Protein AF-A0A816EAV2-F1 (afdb_monomer)

Radius of gyration: 20.43 Å; Cα contacts (8 Å, |Δi|>4): 606; chains: 1; bounding box: 51×40×56 Å

Sequence (251 aa):
MSKFAPLVFSSTSVSTTRKFHSIDLKIETDENIELGKNYFLILNQLLPDVSRKSVSMTFRFQNFESFHARAGSFANLFQGITSTTKRLTIELHPVKAKTITFDQNAFDNLHVNELSMYADSLSSPFESIFNNTNITHLNIEGAIVAHEPSLLKDFTGHIQSLKITRMIDSVNSEEFPPFPVQSYTIEAHKMRTLDTLSFANYTQLTGLNIIQPDVSITPKILDGLERVSNLKSISFDAERIADGALKHVKH

pLDDT: mean 84.92, std 13.18, range [33.94, 98.56]

Organism: Adineta ricciae (NCBI:txid249248)

InterPro domains:
  IPR032675 Leucine-rich repeat domain superfamily [G3DSA:3.80.10.10] (19-251)

Solvent-accessible surface area (backbone atoms only — not comparable to full-atom values): 13252 Å² total; per-residue (Å²): 129,79,80,54,76,56,62,79,85,88,69,100,69,83,61,93,76,59,81,66,57,61,47,79,46,79,48,74,41,83,47,67,46,49,40,43,44,62,35,49,49,53,56,38,72,59,49,70,64,75,81,48,77,50,40,38,39,37,40,38,42,32,45,24,51,30,40,34,34,32,52,24,24,47,35,45,60,66,56,77,53,71,39,86,28,35,36,40,36,40,38,54,44,61,72,55,102,52,62,40,40,45,33,60,24,18,33,28,66,32,73,32,46,32,40,38,38,37,30,74,47,44,74,40,33,50,56,38,34,47,21,49,22,39,31,48,32,37,38,41,31,54,44,52,67,41,77,53,78,87,47,58,88,76,50,62,36,44,38,48,28,40,36,43,37,32,78,40,59,56,60,30,50,90,68,60,47,87,67,89,40,68,28,32,29,44,35,38,31,50,27,60,43,70,52,41,68,35,38,67,80,34,70,36,36,25,34,43,35,42,40,64,51,74,40,69,44,42,40,66,44,51,60,22,51,73,59,28,83,48,54,76,46,78,46,69,48,73,95,32,58,39,92,68,25,70,78,74,65,80,130

Mean predicted aligned error: 7.48 Å

Foldseek 3Di:
DQPDDADDDDDPDPPLPQADQEAEDEAEDLEEHEFDLRNCLCVCSNHDDDDDQHHEYEYAYEAYQEYEQEANSQVNPCVRYPHPAYEYEYHYYYPDPHYYEYAFNSVACAEHAYYAYEDLEYPDAPQRRQANYHYAEYEYENYQHHHDPVSPVVGRGAYAEYEYAHEDQEQACVRVNQDPYQAYEYAYEQYNDQALRRCLPRQRYAYYHYHHYPAAQALRSVNSCVNRPNHNYYYDDPVRYDPCNCVPPDD

Secondary structure (DSSP, 8-state):
---SPPPPP--S---TT---SEEEEEEE-SS-EEE-TTTTTTHHHHS--S--S-EEEEEEEES-S-EEE-TTTTTTTTTT---S-EEEEEEEE-SSS--EEE-TTTTTT-EEEEEEEE-SEE-S-HHHHSTT-EEEEEEEES-EE---GGGGGG---EEEEEEEEEE-SEESTTTS---S-SEEEEEEES--EE-TTTTTT-TTEEEEEEES-SS-B-HHHHHGGGG-TT--EEEE-GGGBPTTGGGG---

Nearest PDB structures (foldseek):
  5o0o-assembly1_A  TM=4.019E-01  e=4.163E-01  Mus musculus
  5o0o-assembly1_D  TM=4.624E-01  e=2.393E+00  Mus musculus
  5o0o-assembly1_H  TM=3.864E-01  e=1.452E+00  Mus musculus

Structure (mmCIF, N/CA/C/O backbone):
data_AF-A0A816EAV2-F1
#
_entry.id   AF-A0A816EAV2-F1
#
loop_
_atom_site.group_PDB
_atom_site.id
_atom_site.type_symbol
_atom_site.label_atom_id
_atom_site.label_alt_id
_atom_site.label_comp_id
_atom_site.label_asym_id
_atom_site.label_entity_id
_atom_site.label_seq_id
_atom_site.pdbx_PDB_ins_code
_atom_site.Cartn_x
_atom_site.Cartn_y
_atom_site.Cartn_z
_atom_site.occupancy
_atom_site.B_iso_or_equiv
_atom_site.auth_seq_id
_atom_site.auth_comp_id
_atom_site.auth_asym_id
_atom_site.auth_atom_id
_atom_site.pdbx_PDB_model_num
ATOM 1 N N . MET A 1 1 ? -4.694 19.882 20.872 1.00 33.94 1 MET A N 1
ATOM 2 C CA . MET A 1 1 ? -5.895 19.231 21.443 1.00 33.94 1 MET A CA 1
ATOM 3 C C . MET A 1 1 ? -6.528 18.432 20.315 1.00 33.94 1 MET A C 1
ATOM 5 O O . MET A 1 1 ? -6.765 19.033 19.280 1.00 33.94 1 MET A O 1
ATOM 9 N N . SER A 1 2 ? -6.722 17.117 20.482 1.00 38.53 2 SER A N 1
ATOM 10 C CA . SER A 1 2 ? -7.361 16.241 19.479 1.00 38.53 2 SER A CA 1
ATOM 11 C C . SER A 1 2 ? -8.742 16.792 19.128 1.00 38.53 2 SER A C 1
ATOM 13 O O . SER A 1 2 ? -9.612 16.815 19.997 1.00 38.53 2 SER A O 1
ATOM 15 N N . LYS A 1 3 ? -8.932 17.289 17.901 1.00 51.94 3 LYS A N 1
ATOM 16 C CA . LYS A 1 3 ? -10.184 17.951 17.493 1.00 51.94 3 LYS A CA 1
ATOM 17 C C . LYS A 1 3 ? -11.323 16.990 17.161 1.00 51.94 3 LYS A C 1
ATOM 19 O O . LYS A 1 3 ? -12.478 17.396 17.214 1.00 51.94 3 LYS A O 1
ATOM 24 N N . PHE A 1 4 ? -11.027 15.722 16.890 1.00 55.62 4 PHE A N 1
ATOM 25 C CA . PHE A 1 4 ? -12.065 14.714 16.728 1.00 55.62 4 PHE A CA 1
ATOM 26 C C . PHE A 1 4 ? -12.223 13.898 18.007 1.00 55.62 4 PHE A C 1
ATOM 28 O O . PHE A 1 4 ? -11.267 13.316 18.528 1.00 55.62 4 PHE A O 1
ATOM 35 N N . ALA A 1 5 ? -13.449 13.888 18.529 1.00 57.25 5 ALA A N 1
ATOM 36 C CA . ALA A 1 5 ? -13.841 12.970 19.584 1.00 57.25 5 ALA A CA 1
ATOM 37 C C . ALA A 1 5 ? -13.852 11.530 19.031 1.00 57.25 5 ALA A C 1
ATOM 39 O O . ALA A 1 5 ? -14.109 11.341 17.838 1.00 57.25 5 ALA A O 1
ATOM 40 N N . PRO A 1 6 ? -13.589 10.509 19.867 1.00 62.78 6 PRO A N 1
ATOM 41 C CA . PRO A 1 6 ? -13.778 9.115 19.476 1.00 62.78 6 PRO A CA 1
ATOM 42 C C . PRO A 1 6 ? -15.184 8.893 18.912 1.00 62.78 6 PRO A C 1
ATOM 44 O O . PRO A 1 6 ? -16.135 9.539 19.358 1.00 62.78 6 PRO A O 1
ATOM 47 N N . LEU A 1 7 ? -15.334 7.958 17.971 1.00 63.09 7 LEU A N 1
ATOM 48 C CA . LEU A 1 7 ? -16.654 7.578 17.473 1.00 63.09 7 LEU A CA 1
ATOM 49 C C . LEU A 1 7 ? -17.523 7.091 18.647 1.00 63.09 7 LEU A C 1
ATOM 51 O O . LEU A 1 7 ? -17.175 6.128 19.331 1.00 63.09 7 LEU A O 1
ATOM 55 N N . VAL A 1 8 ? -18.654 7.762 18.886 1.00 58.00 8 VAL A N 1
ATOM 56 C CA . VAL A 1 8 ? -19.620 7.392 19.930 1.00 58.00 8 VAL A CA 1
ATOM 57 C C . VAL A 1 8 ? -20.793 6.674 19.279 1.00 58.00 8 VAL A C 1
ATOM 59 O O . VAL A 1 8 ? -21.505 7.243 18.455 1.00 58.00 8 VAL A O 1
ATOM 62 N N . PHE A 1 9 ? -21.020 5.421 19.663 1.00 57.06 9 PHE A N 1
ATOM 63 C CA . PHE A 1 9 ? -22.200 4.670 19.252 1.00 57.06 9 PHE A CA 1
ATOM 64 C C . PHE A 1 9 ? -23.285 4.814 20.319 1.00 57.06 9 PHE A C 1
ATOM 66 O O . PHE A 1 9 ? -23.100 4.393 21.459 1.00 57.06 9 PHE A O 1
ATOM 73 N N . SER A 1 10 ? -24.419 5.410 19.952 1.00 48.88 10 SER A N 1
ATOM 74 C CA . SER A 1 10 ? -25.616 5.451 20.793 1.00 48.88 10 SER A CA 1
ATOM 75 C C . SER A 1 10 ? -26.634 4.459 20.245 1.00 48.88 10 SER A C 1
ATOM 77 O O . SER A 1 10 ? -27.135 4.610 19.132 1.00 48.88 10 SER A O 1
ATOM 79 N N . SER A 1 11 ? -26.924 3.419 21.020 1.00 54.41 11 SER A N 1
ATOM 80 C CA . SER A 1 11 ? -27.972 2.451 20.718 1.00 54.41 11 SER A CA 1
ATOM 81 C C . SER A 1 11 ? -28.732 2.137 21.995 1.00 54.41 11 SER A C 1
ATOM 83 O O . SER A 1 11 ? -28.152 1.668 22.971 1.00 54.41 11 SER A O 1
ATOM 85 N N . THR A 1 12 ? -30.046 2.348 21.973 1.00 47.47 12 THR A N 1
ATOM 86 C CA . THR A 1 12 ? -30.961 2.006 23.072 1.00 47.47 12 THR A CA 1
ATOM 87 C C . THR A 1 12 ? -31.249 0.503 23.166 1.00 47.47 12 THR A C 1
ATOM 89 O O . THR A 1 12 ? -31.883 0.057 24.116 1.00 47.47 12 THR A O 1
ATOM 92 N N . SER A 1 13 ? -30.767 -0.305 22.214 1.00 49.84 13 SER A N 1
ATOM 93 C CA . SER A 1 13 ? -30.811 -1.769 22.283 1.00 49.84 13 SER A CA 1
ATOM 94 C C . SER A 1 13 ? -29.710 -2.380 21.411 1.00 49.84 13 SER A C 1
ATOM 96 O O . SER A 1 13 ? -29.869 -2.591 20.208 1.00 49.84 13 SER A O 1
ATOM 98 N N . VAL A 1 14 ? -28.544 -2.666 22.002 1.00 51.56 14 VAL A N 1
ATOM 99 C CA . VAL A 1 14 ? -27.534 -3.499 21.331 1.00 51.56 14 VAL A CA 1
ATOM 100 C C . VAL A 1 14 ? -28.051 -4.933 21.345 1.00 51.56 14 VAL A C 1
ATOM 102 O O . VAL A 1 14 ? -27.742 -5.727 22.227 1.00 51.56 14 VAL A O 1
ATOM 105 N N . SER A 1 15 ? -28.907 -5.256 20.380 1.00 50.50 15 SER A N 1
ATOM 106 C CA . SER A 1 15 ? -29.240 -6.641 20.088 1.00 50.50 15 SER A CA 1
ATOM 107 C C . SER A 1 15 ? -27.940 -7.353 19.722 1.00 50.50 15 SER A C 1
ATOM 109 O O . SER A 1 15 ? -27.338 -7.050 18.689 1.00 50.50 15 SER A O 1
ATOM 111 N N . THR A 1 16 ? -27.524 -8.317 20.542 1.00 53.78 16 THR A N 1
ATOM 112 C CA . THR A 1 16 ? -26.342 -9.188 20.373 1.00 53.78 16 THR A CA 1
ATOM 113 C C . THR A 1 16 ? -26.364 -10.026 19.084 1.00 53.78 16 THR A C 1
ATOM 115 O O . THR A 1 16 ? -25.485 -10.847 18.843 1.00 53.78 16 THR A O 1
ATOM 118 N N . THR A 1 17 ? -27.361 -9.822 18.221 1.00 55.06 17 THR A N 1
ATOM 119 C CA . THR A 1 17 ? -27.612 -10.574 16.991 1.00 55.06 17 THR A CA 1
ATOM 120 C C . THR A 1 17 ? -27.195 -9.856 15.708 1.00 55.06 17 THR A C 1
ATOM 122 O O . THR A 1 17 ? -27.295 -10.457 14.637 1.00 55.06 17 THR A O 1
ATOM 125 N N . ARG A 1 18 ? -26.739 -8.594 15.751 1.00 59.41 18 ARG A N 1
ATOM 126 C CA . ARG A 1 18 ? -26.358 -7.880 14.517 1.00 59.41 18 ARG A CA 1
ATOM 127 C C . ARG A 1 18 ? -25.030 -8.408 13.963 1.00 59.41 18 ARG A C 1
ATOM 129 O O . ARG A 1 18 ? -23.994 -8.367 14.621 1.00 59.41 18 ARG A O 1
ATOM 136 N N . LYS A 1 19 ? -25.074 -8.918 12.728 1.00 68.06 19 LYS A N 1
ATOM 137 C CA . LYS A 1 19 ? -23.934 -9.525 12.028 1.00 68.06 19 LYS A CA 1
ATOM 138 C C . LYS A 1 19 ? -23.541 -8.694 10.804 1.00 68.06 19 LYS A C 1
ATOM 140 O O . LYS A 1 19 ? -24.121 -8.866 9.738 1.00 68.06 19 LYS A O 1
ATOM 145 N N . PHE A 1 20 ? -22.551 -7.814 10.946 1.00 75.38 20 PHE A N 1
ATOM 146 C CA . PHE A 1 20 ? -21.978 -7.059 9.824 1.00 75.38 20 PHE A CA 1
ATOM 147 C C . PHE A 1 20 ? -20.817 -7.814 9.155 1.00 75.38 20 PHE A C 1
ATOM 149 O O . PHE A 1 20 ? -19.856 -8.212 9.812 1.00 75.38 20 PHE A O 1
ATOM 156 N N . HIS A 1 21 ? -20.897 -8.029 7.843 1.00 80.12 21 HIS A N 1
ATOM 157 C CA . HIS A 1 21 ? -19.789 -8.599 7.056 1.00 80.12 21 HIS A CA 1
ATOM 158 C C . HIS A 1 21 ? -18.776 -7.528 6.644 1.00 80.12 21 HIS A C 1
ATOM 160 O O . HIS A 1 21 ? -17.599 -7.824 6.432 1.00 80.12 21 HIS A O 1
ATOM 166 N N . SER A 1 22 ? -19.237 -6.283 6.570 1.00 87.31 22 SER A N 1
ATOM 167 C CA . SER A 1 22 ? -18.428 -5.117 6.273 1.00 87.31 22 SER A CA 1
ATOM 168 C C . SER A 1 22 ? -18.879 -3.913 7.095 1.00 87.31 22 SER A C 1
ATOM 170 O O . SER A 1 22 ? -20.043 -3.818 7.493 1.00 87.31 22 SER A O 1
ATOM 172 N N . ILE A 1 23 ? -17.940 -3.005 7.344 1.00 88.56 23 ILE A N 1
ATOM 173 C CA . ILE A 1 23 ? -18.189 -1.661 7.862 1.00 88.56 23 ILE A CA 1
ATOM 174 C C . ILE A 1 23 ? -17.557 -0.684 6.875 1.00 88.56 23 ILE A C 1
ATOM 176 O O . ILE A 1 23 ? -16.391 -0.836 6.529 1.00 88.56 23 ILE A O 1
ATOM 180 N N . ASP A 1 24 ? -18.315 0.314 6.443 1.00 92.88 24 ASP A N 1
ATOM 181 C CA . ASP A 1 24 ? -17.826 1.406 5.605 1.00 92.88 24 ASP A CA 1
ATOM 182 C C . ASP A 1 24 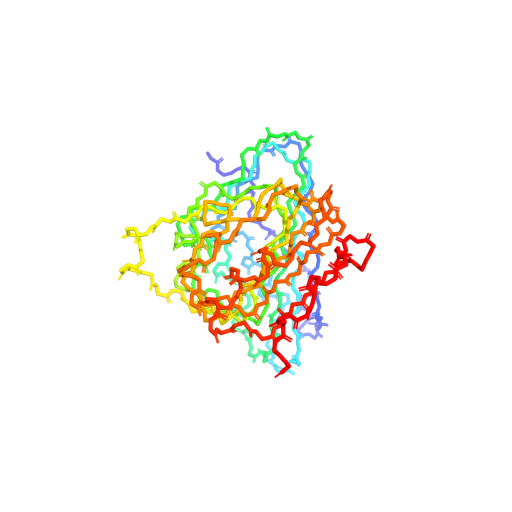? -18.097 2.715 6.353 1.00 92.88 24 ASP A C 1
ATOM 184 O O . ASP A 1 24 ? -19.249 3.008 6.686 1.00 92.88 24 ASP A O 1
ATOM 188 N N . LEU A 1 25 ? -17.037 3.450 6.696 1.00 93.00 25 LEU A N 1
ATOM 189 C CA . LEU A 1 25 ? -17.138 4.762 7.328 1.00 93.00 25 LEU A CA 1
ATOM 190 C C . LEU A 1 25 ? -16.538 5.811 6.410 1.00 93.00 25 LEU A C 1
ATOM 192 O O . LEU A 1 25 ? -15.359 5.752 6.061 1.00 93.00 25 LEU A O 1
ATOM 196 N N . LYS A 1 26 ? -17.341 6.826 6.113 1.00 95.12 26 LYS A N 1
ATOM 197 C CA . LYS A 1 26 ? -16.900 8.043 5.450 1.00 95.12 26 LYS A CA 1
ATOM 198 C C . LYS A 1 26 ? -16.831 9.177 6.473 1.00 95.12 26 LYS A C 1
ATOM 200 O O . LYS A 1 26 ? -17.829 9.484 7.121 1.00 95.12 26 LYS A O 1
ATOM 205 N N . ILE A 1 27 ? -15.660 9.790 6.597 1.00 92.88 27 ILE A N 1
ATOM 206 C CA . ILE A 1 27 ? -15.403 10.994 7.382 1.00 92.88 27 ILE A CA 1
ATOM 207 C C . ILE A 1 27 ? -15.092 12.111 6.388 1.00 92.88 27 ILE A C 1
ATOM 209 O O . ILE A 1 27 ? -14.095 12.047 5.675 1.00 92.88 27 ILE A O 1
ATOM 213 N N . GLU A 1 28 ? -15.946 13.127 6.342 1.00 91.81 28 GLU A N 1
ATOM 214 C CA . GLU A 1 28 ? -15.766 14.306 5.496 1.00 91.81 28 GLU A CA 1
ATOM 215 C C . GLU A 1 28 ? -15.698 15.547 6.385 1.00 91.81 28 GLU A C 1
ATOM 217 O O . GLU A 1 28 ? -16.550 15.732 7.255 1.00 91.81 28 GLU A O 1
ATOM 222 N N . THR A 1 29 ? -14.654 16.354 6.226 1.00 88.94 29 THR A N 1
ATOM 223 C CA . THR A 1 29 ? -14.410 17.543 7.052 1.00 88.94 29 THR A CA 1
ATOM 224 C C . THR A 1 29 ? -13.468 18.484 6.331 1.00 88.94 29 THR A C 1
ATOM 226 O O . THR A 1 29 ? -12.519 17.990 5.752 1.00 88.94 29 THR A O 1
ATOM 229 N N . ASP A 1 30 ? -13.647 19.798 6.455 1.00 89.75 30 ASP A N 1
ATOM 230 C CA . ASP A 1 30 ? -12.707 20.809 5.940 1.00 89.75 30 ASP A CA 1
ATOM 231 C C . ASP A 1 30 ? -11.603 21.168 6.962 1.00 89.75 30 ASP A C 1
ATOM 233 O O . ASP A 1 30 ? -10.950 22.202 6.852 1.00 89.75 30 ASP A O 1
ATOM 237 N N . GLU A 1 31 ? -11.414 20.349 8.004 1.00 90.19 31 GLU A N 1
ATOM 238 C CA . GLU A 1 31 ? -10.422 20.547 9.075 1.00 90.19 31 GLU A CA 1
ATOM 239 C C . GLU A 1 31 ? -9.343 19.442 9.104 1.00 90.19 31 GLU A C 1
ATOM 241 O O . GLU A 1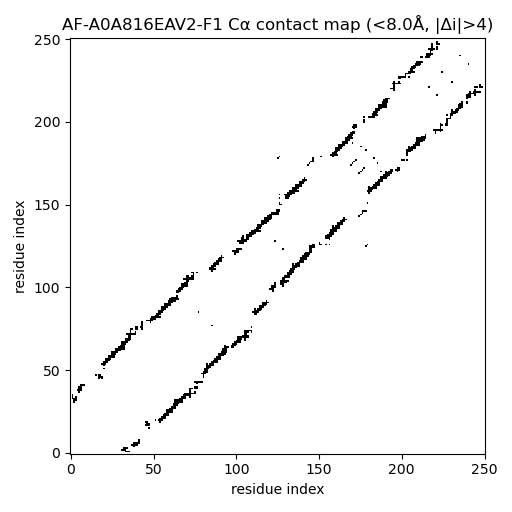 31 ? -9.377 18.475 8.343 1.00 90.19 31 GLU A O 1
ATOM 246 N N . ASN A 1 32 ? -8.371 19.572 10.014 1.00 91.38 32 ASN A N 1
ATOM 247 C CA . ASN A 1 32 ? -7.347 18.558 10.288 1.00 91.38 32 ASN A CA 1
ATOM 248 C C . ASN A 1 32 ? -7.934 17.331 10.988 1.00 91.38 32 ASN A C 1
ATOM 250 O O . ASN A 1 32 ? -8.501 17.464 12.072 1.00 91.38 32 ASN A O 1
ATOM 254 N N . ILE A 1 33 ? -7.701 16.142 10.441 1.00 92.38 33 ILE A N 1
ATOM 255 C CA . ILE A 1 33 ? -8.039 14.861 11.057 1.00 92.38 33 ILE A CA 1
ATOM 256 C C . ILE A 1 33 ? -6.873 14.385 11.917 1.00 92.38 33 ILE A C 1
ATOM 258 O O . ILE A 1 33 ? -5.775 14.148 11.422 1.00 92.38 33 ILE A O 1
ATOM 262 N N . GLU A 1 34 ? -7.143 14.162 13.199 1.00 93.88 34 GLU A N 1
ATOM 263 C CA . GLU A 1 34 ? -6.211 13.521 14.123 1.00 93.88 34 GLU A CA 1
ATOM 264 C C . GLU A 1 34 ? -6.832 12.227 14.649 1.00 93.88 34 GLU A C 1
ATOM 266 O O . GLU A 1 34 ? -7.839 12.253 15.361 1.00 93.88 34 GLU A O 1
ATOM 271 N N . LEU A 1 35 ? -6.223 11.091 14.313 1.00 94.62 35 LEU A N 1
ATOM 272 C CA . LEU A 1 35 ? -6.606 9.792 14.851 1.00 94.62 35 LEU A CA 1
ATOM 273 C C . LEU A 1 35 ? -5.719 9.469 16.052 1.00 94.62 35 LEU A C 1
ATOM 275 O O . LEU A 1 35 ? -4.492 9.530 15.989 1.00 94.62 35 LEU A O 1
ATOM 279 N N . GLY A 1 36 ? -6.359 9.134 17.168 1.00 93.56 36 GLY A N 1
ATOM 280 C CA . GLY A 1 36 ? -5.697 8.585 18.346 1.00 93.56 36 GLY A CA 1
ATOM 281 C C . GLY A 1 36 ? -5.971 7.092 18.492 1.00 93.56 36 GLY A C 1
ATOM 282 O O . GLY A 1 36 ? -6.889 6.551 17.879 1.00 93.56 36 GLY A O 1
ATOM 283 N N . LYS A 1 37 ? -5.240 6.437 19.398 1.00 89.31 37 LYS A N 1
ATOM 284 C CA . LYS A 1 37 ? -5.353 4.994 19.678 1.00 89.31 37 LYS A CA 1
ATOM 285 C C . LYS A 1 37 ? -6.790 4.494 19.889 1.00 89.31 37 LYS A C 1
ATOM 287 O O . LYS A 1 37 ? -7.131 3.382 19.504 1.00 89.31 37 LYS A O 1
ATOM 292 N N . ASN A 1 38 ? -7.656 5.312 20.485 1.00 88.31 38 ASN A N 1
ATOM 293 C CA . ASN A 1 38 ? -9.019 4.911 20.850 1.00 88.31 38 ASN A CA 1
ATOM 294 C C . ASN A 1 38 ? -10.081 5.283 19.807 1.00 88.31 38 ASN A C 1
ATOM 296 O O . ASN A 1 38 ? -11.262 5.048 20.053 1.00 88.31 38 ASN A O 1
ATOM 300 N N . TYR A 1 39 ? -9.690 5.854 18.664 1.00 89.00 39 TYR A N 1
ATOM 301 C CA . TYR A 1 39 ? -10.633 6.420 17.697 1.00 89.00 39 TYR A CA 1
ATOM 302 C C . TYR A 1 39 ? -11.666 5.393 17.204 1.00 89.00 39 TYR A C 1
ATOM 304 O O . TYR A 1 39 ? -12.860 5.686 17.148 1.00 89.00 39 TYR A O 1
ATOM 312 N N . PHE A 1 40 ? -11.219 4.163 16.939 1.00 89.81 40 PHE A N 1
ATOM 313 C CA . PHE A 1 40 ? -12.055 3.082 16.409 1.00 89.81 40 PHE A CA 1
ATOM 314 C C . PHE A 1 40 ? -12.517 2.054 17.446 1.00 89.81 40 PHE A C 1
ATOM 316 O O . PHE A 1 40 ? -13.092 1.034 17.069 1.00 89.81 40 PHE A O 1
ATOM 323 N N . LEU A 1 41 ? -12.295 2.288 18.744 1.00 85.31 41 LEU A N 1
ATOM 324 C CA . LEU A 1 41 ? -12.581 1.294 19.789 1.00 85.31 41 LEU A CA 1
ATOM 325 C C . LEU A 1 41 ? -14.042 0.810 19.757 1.00 85.31 41 LEU A C 1
ATOM 327 O O . LEU A 1 41 ? -14.326 -0.362 20.002 1.00 85.31 41 LEU A O 1
ATOM 331 N N . ILE A 1 42 ? -14.964 1.705 19.401 1.00 81.56 42 ILE A N 1
ATOM 332 C CA . ILE A 1 42 ? -16.394 1.411 19.327 1.00 81.56 42 ILE A CA 1
ATOM 333 C C . ILE A 1 42 ? -16.747 0.381 18.245 1.00 81.56 42 ILE A C 1
ATOM 335 O O . ILE A 1 42 ? -17.733 -0.340 18.383 1.00 81.56 42 ILE A O 1
ATOM 339 N N . LEU A 1 43 ? -15.939 0.257 17.186 1.00 84.62 43 LEU A N 1
ATOM 340 C CA . LEU A 1 43 ? -16.222 -0.665 16.083 1.00 84.62 43 LEU A CA 1
ATOM 341 C C . LEU A 1 43 ? -16.127 -2.128 16.518 1.00 84.62 43 LEU A C 1
ATOM 343 O O . LEU A 1 43 ? -16.846 -2.969 15.982 1.00 84.62 43 LEU A O 1
ATOM 347 N N . ASN A 1 44 ? -15.326 -2.426 17.542 1.00 77.88 44 ASN A N 1
ATOM 348 C CA . ASN A 1 44 ? -15.262 -3.768 18.121 1.00 77.88 44 ASN A CA 1
ATOM 349 C C . ASN A 1 44 ? -16.594 -4.180 18.758 1.00 77.88 44 ASN A C 1
ATOM 351 O O . ASN A 1 44 ? -16.957 -5.351 18.730 1.00 77.88 44 ASN A O 1
ATOM 355 N N . GLN A 1 45 ? -17.368 -3.222 19.276 1.00 75.94 45 GLN A N 1
ATOM 356 C CA . GLN A 1 45 ? -18.688 -3.499 19.852 1.00 75.94 45 GLN A CA 1
ATOM 357 C C . GLN A 1 45 ? -19.735 -3.809 18.775 1.00 75.94 45 GLN A C 1
ATOM 359 O O . GLN A 1 45 ? -20.715 -4.503 19.042 1.00 75.94 45 GLN A O 1
ATOM 364 N N . LEU A 1 46 ? -19.531 -3.318 17.547 1.00 74.56 46 LEU A N 1
ATOM 365 C CA . LEU A 1 46 ? -20.415 -3.581 16.409 1.00 74.56 46 LEU A CA 1
ATOM 366 C C . LEU A 1 46 ? -20.183 -4.961 15.790 1.00 74.56 46 LEU A C 1
ATOM 368 O O . LEU A 1 46 ? -21.013 -5.438 15.017 1.00 74.56 46 LEU A O 1
ATOM 372 N N . LEU A 1 47 ? -19.072 -5.616 16.121 1.00 74.12 47 LEU A N 1
ATOM 373 C CA . LEU A 1 47 ? -18.664 -6.887 15.539 1.00 74.12 47 LEU A CA 1
ATOM 374 C C . LEU A 1 47 ? -18.573 -7.984 16.605 1.00 74.12 47 LEU A C 1
ATOM 376 O O . LEU A 1 47 ? -17.498 -8.563 16.759 1.00 74.12 47 LEU A O 1
ATOM 380 N N . PRO A 1 48 ? -19.665 -8.312 17.330 1.00 63.75 48 PRO A N 1
ATOM 381 C CA . PRO A 1 48 ? -19.597 -9.382 18.310 1.00 63.75 48 PRO A CA 1
ATOM 382 C C . PRO A 1 48 ? -19.164 -10.697 17.633 1.00 63.75 48 PRO A C 1
ATOM 384 O O . PRO A 1 48 ? -19.720 -11.107 16.601 1.00 63.75 48 PRO A O 1
ATOM 387 N N . ASP A 1 49 ? -18.121 -11.270 18.238 1.00 66.69 49 ASP A N 1
ATOM 388 C CA . ASP A 1 49 ? -17.468 -12.577 18.070 1.00 66.69 49 ASP A CA 1
ATOM 389 C C . ASP A 1 49 ? -18.496 -13.694 17.747 1.00 66.69 49 ASP A C 1
ATOM 391 O O . ASP A 1 49 ? -19.645 -13.628 18.179 1.00 66.69 49 ASP A O 1
ATOM 395 N N . VAL A 1 50 ? -18.270 -14.769 16.987 1.00 56.75 50 VAL A N 1
ATOM 396 C CA . VAL A 1 50 ? -17.092 -15.580 16.636 1.00 56.75 50 VAL A CA 1
ATOM 397 C C . VAL A 1 50 ? -17.512 -16.369 15.367 1.00 56.75 50 VAL A C 1
ATOM 399 O O . VAL A 1 50 ? -18.697 -16.671 15.224 1.00 56.75 50 VAL A O 1
ATOM 402 N N . SER A 1 51 ? -16.605 -16.778 14.471 1.00 54.12 51 SER A N 1
ATOM 403 C CA . SER A 1 51 ? -16.853 -17.688 13.310 1.00 54.12 51 SER A CA 1
ATOM 404 C C . SER A 1 51 ? -17.416 -17.103 11.997 1.00 54.12 51 SER A C 1
ATOM 406 O O . SER A 1 51 ? -18.185 -17.745 11.280 1.00 54.12 51 SER A O 1
ATOM 408 N N . ARG A 1 52 ? -16.998 -15.898 11.598 1.00 62.22 52 ARG A N 1
ATOM 409 C CA . ARG A 1 52 ? -17.256 -15.429 10.219 1.00 62.22 52 ARG A CA 1
ATOM 410 C C . ARG A 1 52 ? -16.113 -15.844 9.296 1.00 62.22 52 ARG A C 1
ATOM 412 O O . ARG A 1 52 ? -14.963 -15.859 9.716 1.00 62.22 52 ARG A O 1
ATOM 419 N N . LYS A 1 53 ? -16.443 -16.171 8.039 1.00 71.19 53 LYS A N 1
ATOM 420 C CA . LYS A 1 53 ? -15.443 -16.469 6.997 1.00 71.19 53 LYS A CA 1
ATOM 421 C C . LYS A 1 53 ? -14.580 -15.244 6.677 1.00 71.19 53 LYS A C 1
ATOM 423 O O . LYS A 1 53 ? -13.403 -15.395 6.383 1.00 71.19 53 LYS A O 1
ATOM 428 N N . SER A 1 54 ? -15.173 -14.048 6.716 1.00 85.00 54 SER A N 1
ATOM 429 C CA . SER A 1 54 ? -14.491 -12.798 6.384 1.00 85.00 54 SER A CA 1
ATOM 430 C C . SER A 1 54 ? -15.139 -11.584 7.049 1.00 85.00 54 SER A C 1
ATOM 432 O O . SER A 1 54 ? -16.365 -11.533 7.176 1.00 85.00 54 SER A O 1
ATOM 434 N N . VAL A 1 55 ? -14.327 -10.585 7.402 1.00 88.81 55 VAL A N 1
ATOM 435 C CA . VAL A 1 55 ? -14.767 -9.245 7.825 1.00 88.81 55 VAL A CA 1
ATOM 436 C C . VAL A 1 55 ? -13.930 -8.194 7.099 1.00 88.81 55 VAL A C 1
ATOM 438 O O . VAL A 1 55 ? -12.710 -8.336 7.005 1.00 88.81 55 VAL A O 1
ATOM 441 N N . SER A 1 56 ? -14.575 -7.143 6.599 1.00 91.75 56 SER A N 1
ATOM 442 C CA . SER A 1 56 ? -13.913 -6.018 5.932 1.00 91.75 56 SER A CA 1
ATOM 443 C C . SER A 1 56 ? -14.267 -4.687 6.599 1.00 91.75 56 SER A C 1
ATOM 445 O O . SER A 1 56 ? -15.405 -4.487 7.021 1.00 91.75 56 SER A O 1
ATOM 447 N N . MET A 1 57 ? -13.300 -3.782 6.714 1.00 93.56 57 MET A N 1
ATOM 448 C CA . MET A 1 57 ? -13.535 -2.393 7.105 1.00 93.56 57 MET A CA 1
ATOM 449 C C . MET A 1 57 ? -12.942 -1.454 6.062 1.00 93.56 57 MET A C 1
ATOM 451 O O . MET A 1 57 ? -11.785 -1.623 5.686 1.00 93.56 57 MET A O 1
ATOM 455 N N . THR A 1 58 ? -13.715 -0.458 5.647 1.00 96.38 58 THR A N 1
ATOM 456 C CA . THR A 1 58 ? -13.276 0.620 4.761 1.00 96.38 58 THR A CA 1
ATOM 457 C C . THR A 1 58 ? -13.436 1.949 5.483 1.00 96.38 58 THR A C 1
ATOM 459 O O . THR A 1 58 ? -14.514 2.255 5.994 1.00 96.38 58 THR A O 1
ATOM 462 N N . PHE A 1 59 ? -12.366 2.736 5.529 1.00 96.94 59 PHE A N 1
ATOM 463 C CA . PHE A 1 59 ? -12.372 4.094 6.056 1.00 96.94 59 PHE A CA 1
ATOM 464 C C . PHE A 1 59 ? -12.010 5.068 4.946 1.00 96.94 59 PHE A C 1
ATOM 466 O O . PHE A 1 59 ? -10.897 5.023 4.426 1.00 96.94 59 PHE A O 1
ATOM 473 N N . ARG A 1 60 ? -12.945 5.956 4.606 1.00 96.31 60 ARG A N 1
ATOM 474 C CA . ARG A 1 60 ? -12.739 7.030 3.634 1.00 96.31 60 ARG A CA 1
ATOM 475 C C . ARG A 1 60 ? -12.660 8.359 4.353 1.00 96.31 60 ARG A C 1
ATOM 477 O O . ARG A 1 60 ? -13.638 8.785 4.962 1.00 96.31 60 ARG A O 1
ATOM 484 N N . PHE A 1 61 ? -11.521 9.022 4.251 1.00 94.31 61 PHE A N 1
ATOM 485 C CA . PHE A 1 61 ? -11.314 10.368 4.762 1.00 94.31 61 PHE A CA 1
ATOM 486 C C . PHE A 1 61 ? -11.287 11.331 3.583 1.00 94.31 61 PHE A C 1
ATOM 488 O O . PHE A 1 61 ? -10.476 11.179 2.671 1.00 94.31 61 PHE A O 1
ATOM 495 N N . GLN A 1 62 ? -12.200 12.295 3.580 1.00 92.56 62 GLN A N 1
ATOM 496 C CA . GLN A 1 62 ? -12.411 13.206 2.462 1.00 92.56 62 GLN A CA 1
ATOM 497 C C . GLN A 1 62 ? -12.410 14.655 2.934 1.00 92.56 62 GLN A C 1
ATOM 499 O O . GLN A 1 62 ? -12.778 14.964 4.066 1.00 92.56 62 GLN A O 1
ATOM 504 N N . ASN A 1 63 ? -12.003 15.532 2.028 1.00 91.06 63 ASN A N 1
ATOM 505 C CA . ASN A 1 63 ? -12.025 16.982 2.156 1.00 91.06 63 ASN A CA 1
ATOM 506 C C . ASN A 1 63 ? -11.170 17.602 3.283 1.00 91.06 63 ASN A C 1
ATOM 508 O O . ASN A 1 63 ? -11.225 18.806 3.513 1.00 91.06 63 ASN A O 1
ATOM 512 N N . PHE A 1 64 ? -10.306 16.824 3.933 1.00 90.00 64 PHE A N 1
ATOM 513 C CA . PHE A 1 64 ? -9.534 17.294 5.084 1.00 90.00 64 PHE A CA 1
ATOM 514 C C . PHE A 1 64 ? -8.368 18.220 4.721 1.00 90.00 64 PHE A C 1
ATOM 516 O O . PHE A 1 64 ? -7.820 18.174 3.614 1.00 90.00 64 PHE A O 1
ATOM 523 N N . GLU A 1 65 ? -7.942 19.027 5.702 1.00 89.25 65 GLU A N 1
ATOM 524 C CA . GLU A 1 65 ? -6.747 19.869 5.582 1.00 89.25 65 GLU A CA 1
ATOM 525 C C . GLU A 1 65 ? -5.451 19.124 5.868 1.00 89.25 65 GLU A C 1
ATOM 527 O O . GLU A 1 65 ? -4.477 19.333 5.168 1.00 89.25 65 GLU A O 1
ATOM 532 N N . SER A 1 66 ? -5.389 18.281 6.888 1.00 90.12 66 SER A N 1
ATOM 533 C CA . SER A 1 66 ? -4.252 17.387 7.115 1.00 90.12 66 SER A CA 1
ATOM 534 C C . SER A 1 66 ? -4.741 16.115 7.779 1.00 90.12 66 SER A C 1
ATOM 536 O O . SER A 1 66 ? -5.806 16.108 8.400 1.00 90.12 66 SER A O 1
ATOM 538 N N . PHE A 1 67 ? -3.983 15.036 7.625 1.00 92.69 67 PHE A N 1
ATOM 539 C CA . PHE A 1 67 ? -4.293 13.759 8.245 1.00 92.69 67 PHE A CA 1
ATOM 540 C C . PHE A 1 67 ? -3.121 13.322 9.110 1.00 92.69 67 PHE A C 1
ATOM 542 O O . PHE A 1 67 ? -1.995 13.219 8.625 1.00 92.69 67 PHE A O 1
ATOM 549 N N . HIS A 1 68 ? -3.389 13.037 10.381 1.00 94.06 68 HIS A N 1
ATOM 550 C CA . HIS A 1 68 ? -2.399 12.518 11.313 1.00 94.06 68 HIS A CA 1
ATOM 551 C C . HIS A 1 68 ? -2.930 11.278 12.025 1.00 94.06 68 HIS A C 1
ATOM 553 O O . HIS A 1 68 ? -3.767 11.369 12.925 1.00 94.06 68 HIS A O 1
ATOM 559 N N . ALA A 1 69 ? -2.412 10.112 11.650 1.00 95.12 69 ALA A N 1
ATOM 560 C CA . ALA A 1 69 ? -2.586 8.890 12.418 1.00 95.12 69 ALA A CA 1
ATOM 561 C C . ALA A 1 69 ? -1.456 8.758 13.440 1.00 95.12 69 ALA A C 1
ATOM 563 O O . ALA A 1 69 ? -0.308 8.489 13.087 1.00 95.12 69 ALA A O 1
ATOM 564 N N . ARG A 1 70 ? -1.789 8.924 14.721 1.00 95.62 70 ARG A N 1
ATOM 565 C CA . ARG A 1 70 ? -0.841 8.746 15.825 1.00 95.62 70 ARG A CA 1
ATOM 566 C C . ARG A 1 70 ? -0.502 7.273 16.048 1.00 95.62 70 ARG A C 1
ATOM 568 O O . ARG A 1 70 ? -1.211 6.381 15.568 1.00 95.62 70 ARG A O 1
ATOM 575 N N . ALA A 1 71 ? 0.527 7.017 16.850 1.00 95.25 71 ALA A N 1
ATOM 576 C CA . ALA A 1 71 ? 0.912 5.667 17.252 1.00 95.25 71 ALA A CA 1
ATOM 577 C C . ALA A 1 71 ? -0.298 4.861 17.772 1.00 95.25 71 ALA A C 1
ATOM 579 O O . ALA A 1 71 ? -1.062 5.315 18.633 1.00 95.25 71 ALA A O 1
ATOM 580 N N . GLY A 1 72 ? -0.485 3.662 17.222 1.00 94.88 72 GLY A N 1
ATOM 581 C CA . GLY A 1 72 ? -1.567 2.745 17.569 1.00 94.88 72 GLY A CA 1
ATOM 582 C C . GLY A 1 72 ? -2.977 3.181 17.156 1.00 94.88 72 GLY A C 1
ATOM 583 O O . GLY A 1 72 ? -3.933 2.590 17.655 1.00 94.88 72 GLY A O 1
ATOM 584 N N . SER A 1 73 ? -3.146 4.173 16.272 1.00 95.31 73 SER A N 1
ATOM 585 C CA . SER A 1 73 ? -4.469 4.622 15.788 1.00 95.31 73 SER A CA 1
ATOM 586 C C . SER A 1 73 ? -5.356 3.479 15.296 1.00 95.31 73 SER A C 1
ATOM 588 O O . SER A 1 73 ? -6.566 3.496 15.513 1.00 95.31 73 SER A O 1
ATOM 590 N N . PHE A 1 74 ? -4.750 2.466 14.677 1.00 95.06 74 PHE A N 1
ATOM 591 C CA . PHE A 1 74 ? -5.450 1.311 14.116 1.00 95.06 74 PHE A CA 1
ATOM 592 C C . PHE A 1 74 ? -5.280 0.027 14.948 1.00 95.06 74 PHE A C 1
ATOM 594 O O . PHE A 1 74 ? -5.866 -0.999 14.609 1.00 95.06 74 PHE A O 1
ATOM 601 N N . ALA A 1 75 ? -4.540 0.074 16.063 1.00 91.12 75 ALA A N 1
ATOM 602 C CA . ALA A 1 75 ? -4.193 -1.099 16.879 1.00 91.12 75 ALA A CA 1
ATOM 603 C C . ALA A 1 75 ? -5.409 -1.797 17.509 1.00 91.12 75 ALA A C 1
ATOM 605 O O . ALA A 1 75 ? -5.374 -2.981 17.839 1.00 91.12 75 ALA A O 1
ATOM 606 N N . ASN A 1 76 ? -6.500 -1.052 17.704 1.00 88.38 76 ASN A N 1
ATOM 607 C CA . ASN A 1 76 ? -7.714 -1.587 18.303 1.00 88.38 76 ASN A CA 1
ATOM 608 C C . ASN A 1 76 ? -8.664 -2.234 17.290 1.00 88.38 76 ASN A C 1
ATOM 610 O O . ASN A 1 76 ? -9.686 -2.764 17.703 1.00 88.38 76 ASN A O 1
ATOM 614 N N . LEU A 1 77 ? -8.371 -2.218 15.989 1.00 90.69 77 LEU A N 1
ATOM 615 C CA . LEU A 1 77 ? -9.247 -2.846 15.002 1.00 90.69 77 LEU A CA 1
ATOM 616 C C . LEU A 1 77 ? -9.213 -4.371 15.096 1.00 90.69 77 LEU A C 1
ATOM 618 O O . LEU A 1 77 ? -8.176 -4.979 15.349 1.00 90.69 77 LEU A O 1
ATOM 622 N N . PHE A 1 78 ? -10.360 -4.995 14.827 1.00 87.56 78 PHE A N 1
ATOM 623 C CA . PHE A 1 78 ? -10.534 -6.451 14.820 1.00 87.56 78 PHE A CA 1
ATOM 624 C C . PHE A 1 78 ? -10.177 -7.153 16.141 1.00 87.56 78 PHE A C 1
ATOM 626 O O . PHE A 1 78 ? -9.955 -8.370 16.146 1.00 87.56 78 PHE A O 1
ATOM 633 N N . GLN A 1 79 ? -10.134 -6.423 17.259 1.00 83.75 79 GLN A N 1
ATOM 634 C CA . GLN A 1 79 ? -9.919 -7.034 18.567 1.00 83.75 79 GLN A CA 1
ATOM 635 C C . GLN A 1 79 ? -11.065 -7.985 18.892 1.00 83.75 79 GLN A C 1
ATOM 637 O O . GLN A 1 79 ? -12.235 -7.663 18.698 1.00 83.75 79 GLN A O 1
ATOM 642 N N . GLY A 1 80 ? -10.707 -9.181 19.357 1.00 76.06 80 GLY A N 1
ATOM 643 C CA . GLY A 1 80 ? -11.677 -10.240 19.613 1.00 76.06 80 GLY A CA 1
ATOM 644 C C . GLY A 1 80 ? -12.303 -10.830 18.349 1.00 76.06 80 GLY A C 1
ATOM 645 O O . GLY A 1 80 ? -13.239 -11.590 18.471 1.00 76.06 80 GLY A O 1
ATOM 646 N N . ILE A 1 81 ? -11.829 -10.530 17.133 1.00 79.94 81 ILE A N 1
ATOM 647 C CA . ILE A 1 81 ? -12.345 -11.177 15.916 1.00 79.94 81 ILE A CA 1
ATOM 648 C C . ILE A 1 81 ? -11.442 -12.354 15.543 1.00 79.94 81 ILE A C 1
ATOM 650 O O . ILE A 1 81 ? -10.278 -12.170 15.189 1.00 79.94 81 ILE A O 1
ATOM 654 N N . THR A 1 82 ? -11.995 -13.566 15.549 1.00 76.75 82 THR A N 1
ATOM 655 C CA . THR A 1 82 ? -11.294 -14.823 15.199 1.00 76.75 82 THR A CA 1
ATOM 656 C C . THR A 1 82 ? -11.385 -15.214 13.717 1.00 76.75 82 THR A C 1
ATOM 658 O O . THR A 1 82 ? -10.865 -16.256 13.324 1.00 76.75 82 THR A O 1
ATOM 661 N N . SER A 1 83 ? -12.051 -14.399 12.885 1.00 74.00 83 SER A N 1
ATOM 662 C CA . SER A 1 83 ? -12.180 -14.622 11.432 1.00 74.00 83 SER A CA 1
ATOM 663 C C . SER A 1 83 ? -10.828 -14.926 10.781 1.00 74.00 83 SER A C 1
ATOM 665 O O . SER A 1 83 ? -9.849 -14.222 11.038 1.00 74.00 83 SER A O 1
ATOM 667 N N . THR A 1 84 ? -10.803 -15.919 9.887 1.00 75.75 84 THR A N 1
ATOM 668 C CA . THR A 1 84 ? -9.614 -16.280 9.097 1.00 75.75 84 THR A CA 1
ATOM 669 C C . THR A 1 84 ? -9.282 -15.245 8.028 1.00 75.75 84 THR A C 1
ATOM 671 O O . THR A 1 84 ? -8.161 -15.231 7.526 1.00 75.75 84 THR A O 1
ATOM 674 N N . THR A 1 85 ? -10.249 -14.399 7.652 1.00 86.81 85 THR A N 1
ATOM 675 C CA . THR A 1 85 ? -10.055 -13.307 6.693 1.00 86.81 85 THR A CA 1
ATOM 676 C C . THR A 1 85 ? -10.478 -11.965 7.289 1.00 86.81 85 THR A C 1
ATOM 678 O O . THR A 1 85 ? -11.644 -11.764 7.640 1.00 86.81 85 THR A O 1
ATOM 681 N N . LYS A 1 86 ? -9.531 -11.035 7.400 1.00 92.44 86 LYS A N 1
ATOM 682 C CA . LYS A 1 86 ? -9.710 -9.651 7.850 1.00 92.44 86 LYS A CA 1
ATOM 683 C C . LYS A 1 86 ? -9.118 -8.725 6.797 1.00 92.44 86 LYS A C 1
ATOM 685 O O . LYS A 1 86 ? -7.959 -8.904 6.421 1.00 92.44 86 LYS A O 1
ATOM 690 N N . ARG A 1 87 ? -9.907 -7.764 6.322 1.00 95.50 87 ARG A N 1
ATOM 691 C CA . ARG A 1 87 ? -9.479 -6.779 5.321 1.00 95.50 87 ARG A CA 1
ATOM 692 C C . ARG A 1 87 ? -9.686 -5.368 5.837 1.00 95.50 87 ARG A C 1
ATOM 694 O O . ARG A 1 87 ? -10.770 -5.062 6.331 1.00 95.50 87 ARG A O 1
ATOM 701 N N . LEU A 1 88 ? -8.677 -4.524 5.688 1.00 97.31 88 LEU A N 1
ATOM 702 C CA . LEU A 1 88 ? -8.736 -3.107 6.007 1.00 97.31 88 LEU A CA 1
ATOM 703 C C . LEU A 1 88 ? -8.431 -2.292 4.752 1.00 97.31 88 LEU A C 1
ATOM 705 O O . LEU A 1 88 ? -7.441 -2.534 4.070 1.00 97.31 88 LEU A O 1
ATOM 709 N N . THR A 1 89 ? -9.270 -1.308 4.471 1.00 98.25 89 THR A N 1
ATOM 710 C CA . THR A 1 89 ? -9.065 -0.340 3.402 1.00 98.25 89 THR A CA 1
ATOM 711 C C . THR A 1 89 ? -9.073 1.065 3.982 1.00 98.25 89 THR A C 1
ATOM 713 O O . THR A 1 89 ? -9.979 1.414 4.738 1.00 98.25 89 THR A O 1
ATOM 716 N N . ILE A 1 90 ? -8.066 1.862 3.638 1.00 97.44 90 ILE A N 1
ATOM 717 C CA . ILE A 1 90 ? -7.940 3.264 4.036 1.00 97.44 90 ILE A CA 1
ATOM 718 C C . ILE A 1 90 ? -7.807 4.098 2.768 1.00 97.44 90 ILE A C 1
ATOM 720 O O . ILE A 1 90 ? -6.867 3.922 1.999 1.00 97.44 90 ILE A O 1
ATOM 724 N N . GLU A 1 91 ? -8.747 5.009 2.568 1.00 96.19 91 GLU A N 1
ATOM 725 C CA . GLU A 1 91 ? -8.811 5.917 1.428 1.00 96.19 91 GLU A CA 1
ATOM 726 C C . GLU A 1 91 ? -8.651 7.357 1.929 1.00 96.19 91 GLU A C 1
ATOM 728 O O . GLU A 1 91 ? -9.435 7.817 2.764 1.00 96.19 91 GLU A O 1
ATOM 733 N N . LEU A 1 92 ? -7.624 8.060 1.449 1.00 93.62 92 LEU A N 1
ATOM 734 C CA . LEU A 1 92 ? -7.303 9.434 1.828 1.00 93.62 92 LEU A CA 1
ATOM 735 C C . LEU A 1 92 ? -7.452 10.359 0.615 1.00 93.62 92 LEU A C 1
ATOM 737 O O . LEU A 1 92 ? -6.680 10.272 -0.335 1.00 93.62 92 LEU A O 1
ATOM 741 N N . HIS A 1 93 ? -8.424 11.271 0.668 1.00 90.56 93 HIS A N 1
ATOM 742 C CA . HIS A 1 93 ? -8.724 12.224 -0.404 1.00 90.56 93 HIS A CA 1
ATOM 743 C C . HIS A 1 93 ? -8.697 13.673 0.123 1.00 90.56 93 HIS A C 1
ATOM 745 O O . HIS A 1 93 ? -9.745 14.210 0.507 1.00 90.56 93 HIS A O 1
ATOM 751 N N . PRO A 1 94 ? -7.517 14.314 0.190 1.00 85.94 94 PRO A N 1
ATOM 752 C CA . PRO A 1 94 ? -7.404 15.710 0.615 1.00 85.94 94 PRO A CA 1
ATOM 753 C C . PRO A 1 94 ? -7.975 16.678 -0.445 1.00 85.94 94 PRO A C 1
ATOM 755 O O . PRO A 1 94 ? -7.941 16.385 -1.638 1.00 85.94 94 PRO A O 1
ATOM 758 N N . VAL A 1 95 ? -8.457 17.868 -0.044 1.00 78.25 95 VAL A N 1
ATOM 759 C CA . VAL A 1 95 ? -8.933 18.907 -1.007 1.00 78.25 95 VAL A CA 1
ATOM 760 C C . VAL A 1 95 ? -7.771 19.556 -1.761 1.00 78.25 95 VAL A C 1
ATOM 762 O O . VAL A 1 95 ? -7.916 19.993 -2.901 1.00 78.25 95 VAL A O 1
ATOM 765 N N . LYS A 1 96 ? -6.621 19.700 -1.094 1.00 72.94 96 LYS A N 1
ATOM 766 C CA . LYS A 1 96 ? -5.402 20.351 -1.601 1.00 72.94 96 LYS A CA 1
ATOM 767 C C . LYS A 1 96 ? -4.187 19.591 -1.077 1.00 72.94 96 LYS A C 1
ATOM 769 O O . LYS A 1 96 ? -4.279 19.009 -0.003 1.00 72.94 96 LYS A O 1
ATOM 774 N N . ALA A 1 97 ? -3.056 19.647 -1.785 1.00 57.03 97 ALA A N 1
ATOM 775 C CA . ALA A 1 97 ? -1.800 19.021 -1.364 1.00 57.03 97 ALA A CA 1
ATOM 776 C C . ALA A 1 97 ? -1.410 19.468 0.056 1.00 57.03 97 ALA A C 1
ATOM 778 O O . ALA A 1 97 ? -0.899 20.572 0.258 1.00 57.03 97 ALA A O 1
ATOM 779 N N . LYS A 1 98 ? -1.709 18.626 1.044 1.00 69.44 98 LYS A N 1
ATOM 780 C CA . LYS A 1 98 ? -1.427 18.866 2.452 1.00 69.44 98 LYS A CA 1
ATOM 781 C C . LYS A 1 98 ? -1.188 17.530 3.157 1.00 69.44 98 LYS A C 1
ATOM 783 O O . LYS A 1 98 ? -1.645 16.473 2.734 1.00 69.44 98 LYS A O 1
ATOM 788 N N . THR A 1 99 ? -0.369 17.616 4.193 1.00 82.12 99 THR A N 1
ATOM 789 C CA . THR A 1 99 ? 0.408 16.543 4.815 1.00 82.12 99 THR A CA 1
ATOM 790 C C . THR A 1 99 ? -0.425 15.353 5.293 1.00 82.12 99 THR A C 1
ATOM 792 O O . THR A 1 99 ? -1.383 15.519 6.053 1.00 82.12 99 THR A O 1
ATOM 795 N N . ILE A 1 100 ? 0.011 14.156 4.899 1.00 89.31 100 ILE A N 1
ATOM 796 C CA . ILE A 1 100 ? -0.480 12.869 5.390 1.00 89.31 100 ILE A CA 1
ATOM 797 C C . ILE A 1 100 ? 0.629 12.247 6.235 1.00 89.31 100 ILE A C 1
ATOM 799 O O . ILE A 1 100 ? 1.651 11.811 5.702 1.00 89.31 100 ILE A O 1
ATOM 803 N N . THR A 1 101 ? 0.410 12.204 7.546 1.00 91.62 101 THR A N 1
ATOM 804 C CA . THR A 1 101 ? 1.390 11.728 8.520 1.00 91.62 101 THR A CA 1
ATOM 805 C C . THR A 1 101 ? 0.886 10.495 9.246 1.00 91.62 101 THR A C 1
ATOM 807 O O . THR A 1 101 ? -0.205 10.479 9.819 1.00 91.62 101 THR A O 1
ATOM 810 N N . PHE A 1 102 ? 1.729 9.470 9.275 1.00 94.44 102 PHE A N 1
ATOM 811 C CA . PHE A 1 102 ? 1.567 8.300 10.126 1.00 94.44 102 PHE A CA 1
ATOM 812 C C . PHE A 1 102 ? 2.741 8.267 11.099 1.00 94.44 102 PHE A C 1
ATOM 814 O O . PHE A 1 102 ? 3.893 8.218 10.674 1.00 94.44 102 PHE A O 1
ATOM 821 N N . ASP A 1 103 ? 2.468 8.316 12.397 1.00 95.06 103 ASP A N 1
ATOM 822 C CA . ASP A 1 103 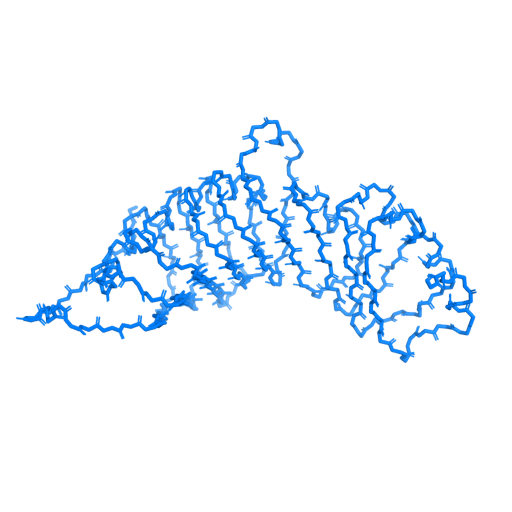? 3.511 8.132 13.404 1.00 95.06 103 ASP A CA 1
ATOM 823 C C . ASP A 1 103 ? 4.080 6.709 13.344 1.00 95.06 103 ASP A C 1
ATOM 825 O O . ASP A 1 103 ? 3.475 5.779 12.797 1.00 95.06 103 ASP A O 1
ATOM 829 N N . GLN A 1 104 ? 5.232 6.532 13.990 1.00 94.31 104 GLN A N 1
ATOM 830 C CA . GLN A 1 104 ? 5.783 5.213 14.259 1.00 94.31 104 GLN A CA 1
ATOM 831 C C . GLN A 1 104 ? 4.728 4.309 14.923 1.00 94.31 104 GLN A C 1
ATOM 833 O O . GLN A 1 104 ? 4.062 4.690 15.890 1.00 94.31 104 GLN A O 1
ATOM 838 N N . ASN A 1 105 ? 4.591 3.096 14.393 1.00 96.00 105 ASN A N 1
ATOM 839 C CA . ASN A 1 105 ? 3.652 2.067 14.820 1.00 96.00 105 ASN A CA 1
ATOM 840 C C . ASN A 1 105 ? 2.184 2.541 14.779 1.00 96.00 105 ASN A C 1
ATOM 842 O O . ASN A 1 105 ? 1.383 2.186 15.646 1.00 96.00 105 ASN A O 1
ATOM 846 N N . ALA A 1 106 ? 1.778 3.345 13.790 1.00 96.12 106 ALA A N 1
ATOM 847 C CA . ALA A 1 106 ? 0.365 3.709 13.603 1.00 96.12 106 ALA A CA 1
ATOM 848 C C . ALA A 1 106 ? -0.560 2.471 13.514 1.00 96.12 106 ALA A C 1
ATOM 850 O O . ALA A 1 106 ? -1.703 2.506 13.986 1.00 96.12 106 ALA A O 1
ATOM 851 N N . PHE A 1 107 ? -0.029 1.366 12.979 1.00 96.81 107 PHE A N 1
ATOM 852 C CA . PHE A 1 107 ? -0.678 0.058 12.857 1.00 96.81 107 PHE A CA 1
ATOM 853 C C . PHE A 1 107 ? -0.191 -0.978 13.885 1.00 96.81 107 PHE A C 1
ATOM 855 O O . PHE A 1 107 ? -0.281 -2.173 13.623 1.00 96.81 107 PHE A O 1
ATOM 862 N N . ASP A 1 108 ? 0.333 -0.552 15.038 1.00 95.56 108 ASP A N 1
ATOM 863 C CA . ASP A 1 108 ? 0.902 -1.453 16.052 1.00 95.56 108 ASP A CA 1
ATOM 864 C C . ASP A 1 108 ? 0.020 -2.685 16.329 1.00 95.56 108 ASP A C 1
ATOM 866 O O . ASP A 1 108 ? -1.172 -2.549 16.618 1.00 95.56 108 ASP A O 1
ATOM 870 N N . ASN A 1 109 ? 0.604 -3.885 16.259 1.00 94.38 109 ASN A N 1
ATOM 871 C CA . ASN A 1 109 ? -0.075 -5.165 16.482 1.00 94.38 109 ASN A CA 1
ATOM 872 C C . ASN A 1 109 ? -1.278 -5.441 15.557 1.00 94.38 109 ASN A C 1
ATOM 874 O O . ASN A 1 109 ? -2.132 -6.277 15.875 1.00 94.38 109 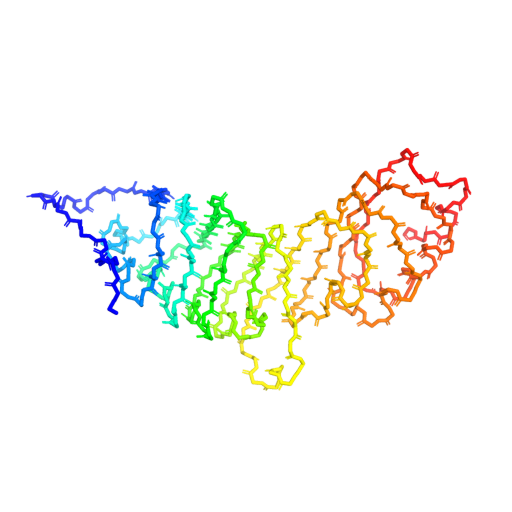ASN A O 1
ATOM 878 N N . LEU A 1 110 ? -1.371 -4.784 14.397 1.00 94.81 110 LEU A N 1
ATOM 879 C CA . LEU A 1 110 ? -2.411 -5.082 13.417 1.00 94.81 110 LEU A CA 1
ATOM 880 C C . LEU A 1 110 ? -2.144 -6.434 12.737 1.00 94.81 110 LEU A C 1
ATOM 882 O O . LEU A 1 110 ? -1.084 -6.649 12.151 1.00 94.81 110 LEU A O 1
ATOM 886 N N . HIS A 1 111 ? -3.146 -7.317 12.779 1.00 93.94 111 HIS A N 1
ATOM 887 C CA . HIS A 1 111 ? -3.123 -8.638 12.145 1.00 93.94 111 HIS A CA 1
ATOM 888 C C . HIS A 1 111 ? -4.248 -8.744 11.112 1.00 93.94 111 HIS A C 1
ATOM 890 O O . HIS A 1 111 ? -5.419 -8.900 11.483 1.00 93.94 111 HIS A O 1
ATOM 896 N N . VAL A 1 112 ? -3.909 -8.660 9.825 1.00 95.62 112 VAL A N 1
ATOM 897 C CA . VAL A 1 112 ? -4.882 -8.672 8.722 1.00 95.62 112 VAL A CA 1
ATOM 898 C C . VAL A 1 112 ? -4.379 -9.467 7.523 1.00 95.62 112 VAL A C 1
ATOM 900 O O . VAL A 1 112 ? -3.183 -9.585 7.274 1.00 95.62 112 VAL A O 1
ATOM 903 N N . ASN A 1 113 ? -5.310 -10.005 6.742 1.00 96.56 113 ASN A N 1
ATOM 904 C CA . ASN A 1 113 ? -4.979 -10.667 5.484 1.00 96.56 113 ASN A CA 1
ATOM 905 C C . ASN A 1 113 ? -4.730 -9.641 4.385 1.00 96.56 113 ASN A C 1
ATOM 907 O O . ASN A 1 113 ? -3.923 -9.872 3.496 1.00 96.56 113 ASN A O 1
ATOM 911 N N . GLU A 1 114 ? -5.426 -8.512 4.434 1.00 97.88 114 GLU A N 1
ATOM 912 C CA . GLU A 1 114 ? -5.275 -7.468 3.435 1.00 97.88 114 GLU A CA 1
ATOM 913 C C . GLU A 1 114 ? -5.345 -6.096 4.092 1.00 97.88 114 GLU A C 1
ATOM 915 O O . GLU A 1 114 ? -6.281 -5.813 4.846 1.00 97.88 114 GLU A O 1
ATOM 920 N N . LEU A 1 115 ? -4.359 -5.260 3.791 1.00 98.31 115 LEU A N 1
ATOM 921 C CA . LEU A 1 115 ? -4.381 -3.829 4.043 1.00 98.31 115 LEU A CA 1
ATOM 922 C C . LEU A 1 115 ? -4.201 -3.116 2.706 1.00 98.31 115 LEU A C 1
ATOM 924 O O . LEU A 1 115 ? -3.170 -3.282 2.064 1.00 98.31 115 LEU A O 1
ATOM 928 N N . SER A 1 116 ? -5.186 -2.318 2.312 1.00 98.44 116 SER A N 1
ATOM 929 C CA . SER A 1 116 ? -5.124 -1.491 1.107 1.00 98.44 116 SER A CA 1
ATOM 930 C C . SER A 1 116 ? -5.168 -0.017 1.495 1.00 98.44 116 SER A C 1
ATOM 932 O O . SER A 1 116 ? -6.064 0.406 2.227 1.00 98.44 116 SER A O 1
ATOM 934 N N . MET A 1 117 ? -4.193 0.756 1.029 1.00 96.56 117 MET A N 1
ATOM 935 C CA . MET A 1 117 ? -4.051 2.181 1.315 1.00 96.56 117 MET A CA 1
ATOM 936 C C . MET A 1 117 ? -4.031 2.977 0.014 1.00 96.56 117 MET A C 1
ATOM 938 O O . MET A 1 117 ? -3.180 2.734 -0.835 1.00 96.56 117 MET A O 1
ATOM 942 N N . TYR A 1 118 ? -4.930 3.949 -0.103 1.00 94.88 118 TYR A N 1
ATOM 943 C CA . TYR A 1 118 ? -4.986 4.898 -1.213 1.00 94.88 118 TYR A CA 1
ATOM 944 C C . TYR A 1 118 ? -4.630 6.280 -0.675 1.00 94.88 118 TYR A C 1
ATOM 946 O O . TYR A 1 118 ? -5.377 6.843 0.131 1.00 94.88 118 TYR A O 1
ATOM 954 N N . ALA A 1 119 ? -3.465 6.791 -1.060 1.00 88.81 119 ALA A N 1
ATOM 955 C CA . ALA A 1 119 ? -2.946 8.073 -0.594 1.00 88.81 119 ALA A CA 1
ATOM 956 C C . ALA A 1 119 ? -1.945 8.637 -1.605 1.00 88.81 119 ALA A C 1
ATOM 958 O O . ALA A 1 119 ? -1.255 7.874 -2.264 1.00 88.81 119 ALA A O 1
ATOM 959 N N . ASP A 1 120 ? -1.788 9.958 -1.672 1.00 81.94 120 ASP A N 1
ATOM 960 C CA . ASP A 1 120 ? -0.809 10.569 -2.587 1.00 81.94 120 ASP A CA 1
ATOM 961 C C . ASP A 1 120 ? 0.638 10.484 -2.057 1.00 81.94 120 ASP A C 1
ATOM 963 O O . ASP A 1 120 ? 1.605 10.509 -2.817 1.00 81.94 120 ASP A O 1
ATOM 967 N N . SER A 1 121 ? 0.829 10.378 -0.738 1.00 81.25 121 SER A N 1
ATOM 968 C CA . SER A 1 121 ? 2.150 10.244 -0.110 1.00 81.25 121 SER A CA 1
ATOM 969 C C . SER A 1 121 ? 2.038 9.703 1.316 1.00 81.25 121 SER A C 1
ATOM 971 O O . SER A 1 121 ? 1.059 9.980 2.013 1.00 81.25 121 SER A O 1
ATOM 973 N N . LEU A 1 122 ? 3.056 8.958 1.760 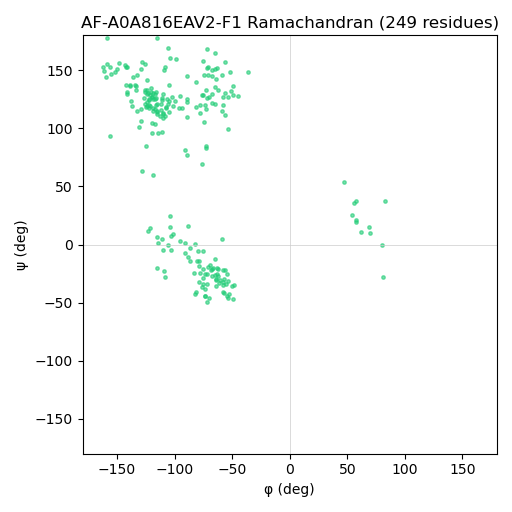1.00 83.56 122 LEU A N 1
ATOM 974 C CA . LEU A 1 122 ? 3.275 8.613 3.163 1.00 83.56 122 LEU A CA 1
ATOM 975 C C . LEU A 1 122 ? 4.516 9.363 3.659 1.00 83.56 122 LEU A C 1
ATOM 977 O O . LEU A 1 122 ? 5.627 9.088 3.213 1.00 83.56 122 LEU A O 1
ATOM 981 N N . SER A 1 123 ? 4.345 10.309 4.587 1.00 80.75 123 SER A N 1
ATOM 982 C CA . SER A 1 123 ? 5.456 11.159 5.045 1.00 80.75 123 SER A CA 1
ATOM 983 C C . SER A 1 123 ? 6.515 10.429 5.876 1.00 80.75 123 SER A C 1
ATOM 985 O O . SER A 1 123 ? 7.596 10.969 6.097 1.00 80.75 123 SER A O 1
ATOM 987 N N . SER A 1 124 ? 6.182 9.255 6.408 1.00 90.00 124 SER A N 1
ATOM 988 C CA . SER A 1 124 ? 7.034 8.499 7.325 1.00 90.00 124 SER A CA 1
ATOM 989 C C . SER A 1 124 ? 7.589 7.249 6.642 1.00 90.00 124 SER A C 1
ATOM 991 O O . SER A 1 124 ? 6.907 6.681 5.784 1.00 90.00 124 SER A O 1
ATOM 993 N N . PRO A 1 125 ? 8.790 6.779 7.028 1.00 94.38 125 PRO A N 1
ATOM 994 C CA . PRO A 1 125 ? 9.366 5.570 6.454 1.00 94.38 125 PRO A CA 1
ATOM 995 C C . PRO A 1 125 ? 8.483 4.340 6.661 1.00 94.38 125 PRO A C 1
ATOM 997 O O . PRO A 1 125 ? 7.853 4.178 7.712 1.00 94.38 125 PRO A O 1
ATOM 1000 N N . PHE A 1 126 ? 8.498 3.440 5.683 1.00 95.88 126 PHE A N 1
ATOM 1001 C CA . PHE A 1 126 ? 7.787 2.165 5.704 1.00 95.88 126 PHE A CA 1
ATOM 1002 C C . PHE A 1 126 ? 8.023 1.384 7.004 1.00 95.88 126 PHE A C 1
ATOM 1004 O O . PHE A 1 126 ? 7.071 0.945 7.653 1.00 95.88 126 PHE A O 1
ATOM 1011 N N . GLU A 1 127 ? 9.287 1.281 7.424 1.00 96.88 127 GLU A N 1
ATOM 1012 C CA . GLU A 1 127 ? 9.707 0.552 8.624 1.00 96.88 127 GLU A CA 1
ATOM 1013 C C . GLU A 1 127 ? 9.082 1.138 9.892 1.00 96.88 127 GLU A C 1
ATOM 1015 O O . GLU A 1 127 ? 8.770 0.405 10.826 1.00 96.88 127 GLU A O 1
ATOM 1020 N N . SER A 1 128 ? 8.871 2.458 9.921 1.00 96.12 128 SER A N 1
ATOM 1021 C CA . SER A 1 128 ? 8.235 3.141 11.049 1.00 96.12 128 SER A CA 1
ATOM 1022 C C . SER A 1 128 ? 6.736 2.872 11.090 1.00 96.12 128 SER A C 1
ATOM 1024 O O . SER A 1 128 ? 6.192 2.617 12.160 1.00 96.12 128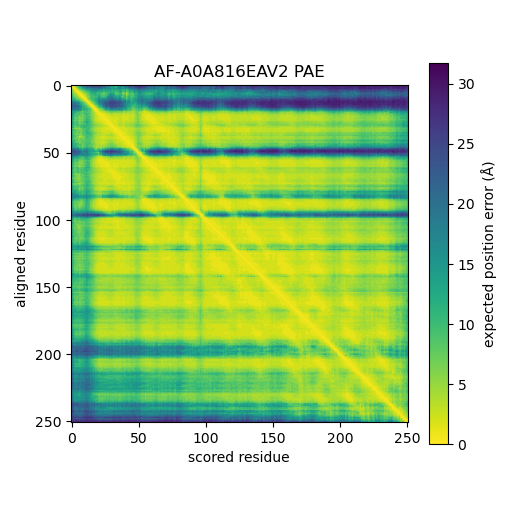 SER A O 1
ATOM 1026 N N . ILE A 1 129 ? 6.055 2.931 9.944 1.00 95.81 129 ILE A N 1
ATOM 1027 C CA . ILE A 1 129 ? 4.591 2.823 9.870 1.00 95.81 129 ILE A CA 1
ATOM 1028 C C . ILE A 1 129 ? 4.124 1.400 10.202 1.00 95.81 129 ILE A C 1
ATOM 1030 O O . ILE A 1 129 ? 3.177 1.224 10.975 1.00 95.81 129 ILE A O 1
ATOM 1034 N N . PHE A 1 130 ? 4.788 0.397 9.622 1.00 97.25 130 PHE A N 1
ATOM 1035 C CA . PHE A 1 130 ? 4.334 -0.996 9.635 1.00 97.25 130 PHE A CA 1
ATOM 1036 C C . PHE A 1 130 ? 5.096 -1.902 10.608 1.00 97.25 130 PHE A C 1
ATOM 1038 O O . PHE A 1 130 ? 4.994 -3.130 10.516 1.00 97.25 130 PHE A O 1
ATOM 1045 N N . ASN A 1 131 ? 5.849 -1.341 11.554 1.00 96.62 131 ASN A N 1
ATOM 1046 C CA . ASN A 1 131 ? 6.498 -2.158 12.573 1.00 96.62 131 ASN A CA 1
ATOM 1047 C C . ASN A 1 131 ? 5.467 -2.897 13.447 1.00 96.62 131 ASN A C 1
ATOM 1049 O O . ASN A 1 131 ? 4.350 -2.411 13.640 1.00 96.62 131 ASN A O 1
ATOM 1053 N N . ASN A 1 132 ? 5.842 -4.054 14.002 1.00 96.50 132 ASN A N 1
ATOM 1054 C CA . ASN A 1 132 ? 4.960 -4.910 14.811 1.00 96.50 132 ASN A CA 1
ATOM 1055 C C . ASN A 1 132 ? 3.636 -5.313 14.119 1.00 96.50 132 ASN A C 1
ATOM 1057 O O . ASN A 1 132 ? 2.639 -5.572 14.794 1.00 96.50 132 ASN A O 1
ATOM 1061 N N . THR A 1 133 ? 3.582 -5.347 12.786 1.00 96.94 133 THR A N 1
ATOM 1062 C CA . THR A 1 133 ? 2.390 -5.789 12.042 1.00 96.94 133 THR A CA 1
ATOM 1063 C C . THR A 1 133 ? 2.515 -7.236 11.574 1.00 96.94 133 THR A C 1
ATOM 1065 O O . THR A 1 133 ? 3.613 -7.781 11.461 1.00 96.94 133 THR A O 1
ATOM 1068 N N . ASN A 1 134 ? 1.380 -7.862 11.267 1.00 96.88 134 ASN A N 1
ATOM 1069 C CA . ASN A 1 134 ? 1.314 -9.122 10.535 1.00 96.88 134 ASN A CA 1
ATOM 1070 C C . ASN A 1 134 ? 0.286 -8.982 9.405 1.00 96.88 134 ASN A C 1
ATOM 1072 O O . ASN A 1 134 ? -0.926 -9.000 9.643 1.00 96.88 134 ASN A O 1
ATOM 1076 N N . ILE A 1 135 ? 0.782 -8.776 8.185 1.00 97.81 135 ILE A N 1
ATOM 1077 C CA . ILE A 1 135 ? -0.018 -8.466 6.999 1.00 97.81 135 ILE A CA 1
ATOM 1078 C C . ILE A 1 135 ? 0.312 -9.474 5.895 1.00 97.81 135 ILE A C 1
ATOM 1080 O O . ILE A 1 135 ? 1.449 -9.585 5.440 1.00 97.81 135 ILE A O 1
ATOM 1084 N N . THR A 1 136 ? -0.689 -10.212 5.418 1.00 98.00 136 THR A N 1
ATOM 1085 C CA . THR A 1 136 ? -0.489 -11.135 4.283 1.00 98.00 136 THR A CA 1
ATOM 1086 C C . THR A 1 136 ? -0.305 -10.354 2.972 1.00 98.00 136 THR A C 1
ATOM 1088 O O . THR A 1 136 ? 0.669 -10.558 2.245 1.00 98.00 136 THR A O 1
ATOM 1091 N N . HIS A 1 137 ? -1.199 -9.408 2.687 1.00 98.56 137 HIS A N 1
ATOM 1092 C CA . HIS A 1 137 ? -1.167 -8.593 1.474 1.00 98.56 137 HIS A CA 1
ATOM 1093 C C . HIS A 1 137 ? -1.277 -7.107 1.823 1.00 98.56 137 HIS A C 1
ATOM 1095 O O . HIS A 1 137 ? -2.284 -6.669 2.378 1.00 98.56 137 HIS A O 1
ATOM 1101 N N . LEU A 1 138 ? -0.237 -6.336 1.513 1.00 98.56 138 LEU A N 1
ATOM 1102 C CA . LEU A 1 138 ? -0.220 -4.883 1.631 1.00 98.56 138 LEU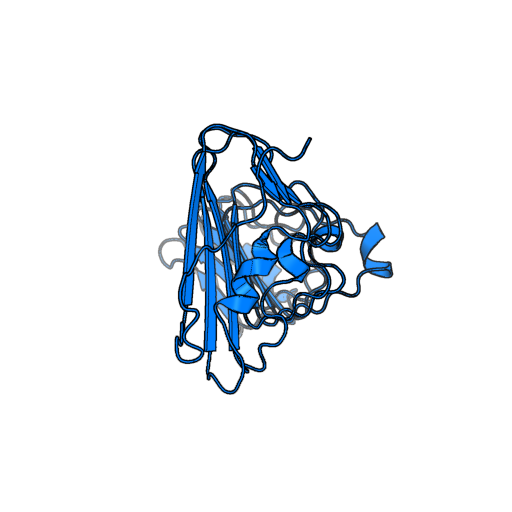 A CA 1
ATOM 1103 C C . LEU A 1 138 ? -0.274 -4.273 0.231 1.00 98.56 138 LEU A C 1
ATOM 1105 O O . LEU A 1 138 ? 0.634 -4.480 -0.570 1.00 98.56 138 LEU A O 1
ATOM 1109 N N . ASN A 1 139 ? -1.323 -3.510 -0.052 1.00 98.44 139 ASN A N 1
ATOM 1110 C CA . ASN A 1 139 ? -1.469 -2.749 -1.284 1.00 98.44 139 ASN A CA 1
ATOM 1111 C C . ASN A 1 139 ? -1.362 -1.261 -0.957 1.00 98.44 139 ASN A C 1
ATOM 1113 O O . ASN A 1 139 ? -2.090 -0.761 -0.100 1.00 98.44 139 ASN A O 1
ATOM 1117 N N . ILE A 1 140 ? -0.471 -0.553 -1.638 1.00 96.88 140 ILE A N 1
ATOM 1118 C CA . ILE A 1 140 ? -0.335 0.897 -1.517 1.00 96.88 140 ILE A CA 1
ATOM 1119 C C . ILE A 1 140 ? -0.493 1.492 -2.910 1.00 96.88 140 ILE A C 1
ATOM 1121 O O . ILE A 1 140 ? 0.241 1.135 -3.831 1.00 96.88 140 ILE A O 1
ATOM 1125 N N . GLU A 1 141 ? -1.459 2.386 -3.062 1.00 95.69 141 GLU A N 1
ATOM 1126 C CA . GLU A 1 141 ? -1.788 3.014 -4.333 1.00 95.69 141 GLU A CA 1
ATOM 1127 C C . GLU A 1 141 ? -1.635 4.531 -4.253 1.00 95.69 141 GLU A C 1
ATOM 1129 O O . GLU A 1 141 ? -2.060 5.163 -3.284 1.00 95.69 141 GLU A O 1
ATOM 1134 N N . GLY A 1 142 ? -1.004 5.097 -5.283 1.00 89.19 142 GLY A N 1
ATOM 1135 C CA . GLY A 1 142 ? -0.757 6.530 -5.443 1.00 89.19 142 GLY A CA 1
ATOM 1136 C C . GLY A 1 142 ? 0.454 7.049 -4.667 1.00 89.19 142 GLY A C 1
ATOM 1137 O O . GLY A 1 142 ? 1.096 7.995 -5.118 1.00 89.19 142 GLY A O 1
ATOM 1138 N N . ALA A 1 143 ? 0.812 6.411 -3.550 1.00 87.69 143 ALA A N 1
ATOM 1139 C CA . ALA A 1 143 ? 1.740 7.007 -2.599 1.00 87.69 143 ALA A CA 1
ATOM 1140 C C . ALA A 1 143 ? 3.212 6.842 -2.983 1.00 87.69 143 ALA A C 1
ATOM 1142 O O . ALA A 1 143 ? 3.672 5.759 -3.351 1.00 87.69 143 ALA A O 1
ATOM 1143 N N . ILE A 1 144 ? 3.986 7.903 -2.753 1.00 88.38 144 ILE A N 1
ATOM 1144 C CA . ILE A 1 144 ? 5.432 7.787 -2.543 1.00 88.38 144 ILE A CA 1
ATOM 1145 C C . ILE A 1 144 ? 5.663 7.254 -1.126 1.00 88.38 144 ILE A C 1
ATOM 1147 O O . ILE A 1 144 ? 5.124 7.802 -0.160 1.00 88.38 144 ILE A O 1
ATOM 1151 N N . VAL A 1 145 ? 6.466 6.195 -1.015 1.00 90.56 145 VAL A N 1
ATOM 1152 C CA . VAL A 1 145 ? 6.770 5.514 0.248 1.00 90.56 145 VAL A CA 1
ATOM 1153 C C . VAL A 1 145 ? 8.267 5.606 0.513 1.00 90.56 145 VAL A C 1
ATOM 1155 O O . VAL A 1 145 ? 9.071 5.080 -0.254 1.00 90.56 145 VAL A O 1
ATOM 1158 N N . ALA A 1 146 ? 8.644 6.270 1.604 1.00 91.38 146 ALA A N 1
ATOM 1159 C CA . ALA A 1 146 ? 10.040 6.364 2.012 1.00 91.38 146 ALA A CA 1
ATOM 1160 C C . ALA A 1 146 ? 10.540 5.037 2.609 1.00 91.38 146 ALA A C 1
ATOM 1162 O O . ALA A 1 146 ? 9.802 4.333 3.301 1.00 91.38 146 ALA A O 1
ATOM 1163 N N . HIS A 1 147 ? 11.812 4.727 2.376 1.00 91.88 147 HIS A N 1
ATOM 1164 C CA . HIS A 1 147 ? 12.523 3.592 2.961 1.00 91.88 147 HIS A CA 1
ATOM 1165 C C . HIS A 1 147 ? 13.695 4.114 3.787 1.00 91.88 147 HIS A C 1
ATOM 1167 O O . HIS A 1 147 ? 14.474 4.925 3.287 1.00 91.88 147 HIS A O 1
ATOM 1173 N N . GLU A 1 148 ? 13.827 3.655 5.031 1.00 94.50 148 GLU A N 1
ATOM 1174 C CA . GLU A 1 148 ? 14.924 4.043 5.919 1.00 94.50 148 GLU A CA 1
ATOM 1175 C C . GLU A 1 148 ? 15.738 2.799 6.324 1.00 94.50 148 GLU A C 1
ATOM 1177 O O . GLU A 1 148 ? 15.384 2.100 7.280 1.00 94.50 148 GLU A O 1
ATOM 1182 N N . PRO A 1 149 ? 16.856 2.509 5.628 1.00 91.56 149 PRO A N 1
ATOM 1183 C CA . PRO A 1 149 ? 17.651 1.304 5.862 1.00 91.56 149 PRO A CA 1
ATOM 1184 C C . PRO A 1 149 ? 18.149 1.154 7.303 1.00 91.56 149 PRO A C 1
ATOM 1186 O O . PRO A 1 149 ? 18.314 0.035 7.789 1.00 91.56 149 PRO A O 1
ATOM 1189 N N . SER A 1 150 ? 18.387 2.265 8.010 1.00 94.50 150 SER A N 1
ATOM 1190 C CA . SER A 1 150 ? 18.878 2.229 9.391 1.00 94.50 150 SER A CA 1
ATOM 1191 C C . SER A 1 150 ? 17.870 1.635 10.387 1.00 94.50 150 SER A C 1
ATOM 1193 O O . SER A 1 150 ? 18.284 1.158 11.448 1.00 94.50 150 SER A O 1
ATOM 1195 N N . LEU A 1 151 ? 16.578 1.600 10.033 1.00 94.88 151 LEU A N 1
ATOM 1196 C CA . LEU A 1 151 ? 15.502 1.023 10.845 1.00 94.88 151 LEU A CA 1
ATOM 1197 C C . LEU A 1 151 ? 15.312 -0.484 10.624 1.00 94.88 151 LEU A C 1
ATOM 1199 O O . LEU A 1 151 ? 14.674 -1.139 11.445 1.00 94.88 151 LEU A O 1
ATOM 1203 N N . LEU A 1 152 ? 15.895 -1.060 9.567 1.00 92.69 152 LEU A N 1
ATOM 1204 C CA . LEU A 1 152 ? 15.725 -2.478 9.223 1.00 92.69 152 LEU A CA 1
ATOM 1205 C C . LEU A 1 152 ? 16.145 -3.432 10.345 1.00 92.69 152 LEU A C 1
ATOM 1207 O O . LEU A 1 152 ? 15.528 -4.476 10.530 1.00 92.69 152 LEU A O 1
ATOM 1211 N N . LYS A 1 153 ? 17.181 -3.069 11.109 1.00 93.88 153 LYS A N 1
ATOM 1212 C CA . LYS A 1 153 ? 17.699 -3.883 12.222 1.00 93.88 153 LYS A CA 1
ATOM 1213 C C . LYS A 1 153 ? 16.675 -4.099 13.345 1.00 93.88 153 LYS A C 1
ATOM 1215 O O . LYS A 1 153 ? 16.753 -5.105 14.040 1.00 93.88 153 LYS A O 1
ATOM 1220 N N . ASP A 1 154 ? 15.738 -3.163 13.499 1.00 93.50 154 ASP A N 1
ATOM 1221 C CA . ASP A 1 154 ? 14.726 -3.148 14.560 1.00 93.50 154 ASP A CA 1
ATOM 1222 C C . ASP A 1 154 ? 13.315 -3.410 13.998 1.00 93.50 154 ASP A C 1
ATOM 1224 O O . ASP A 1 154 ? 12.323 -3.331 14.729 1.00 93.50 154 ASP A O 1
ATOM 1228 N N . PHE A 1 155 ? 13.208 -3.704 12.696 1.00 96.69 155 PHE A N 1
ATOM 1229 C CA . PHE A 1 155 ? 11.938 -3.969 12.037 1.00 96.69 155 PHE A CA 1
ATOM 1230 C C . PHE A 1 155 ? 11.454 -5.390 12.349 1.00 96.69 155 PHE A C 1
ATOM 1232 O O . PHE A 1 155 ? 12.107 -6.384 12.036 1.00 96.69 155 PHE A O 1
ATOM 1239 N N . THR A 1 156 ? 10.276 -5.485 12.955 1.00 97.25 156 THR A N 1
ATOM 1240 C CA . THR A 1 156 ? 9.606 -6.726 13.370 1.00 97.25 156 THR A CA 1
ATOM 1241 C C . THR A 1 156 ? 8.309 -6.972 12.594 1.00 97.25 156 THR A C 1
ATOM 1243 O O . THR A 1 156 ? 7.590 -7.935 12.873 1.00 97.25 156 THR A O 1
ATOM 1246 N N . GLY A 1 157 ? 7.966 -6.091 11.650 1.00 97.50 157 GLY A N 1
ATOM 1247 C CA . GLY A 1 157 ? 6.789 -6.252 10.806 1.00 97.50 157 GLY A CA 1
ATOM 1248 C C . GLY A 1 157 ? 6.913 -7.485 9.910 1.00 97.50 157 GLY A C 1
ATOM 1249 O O . GLY A 1 157 ? 7.949 -7.740 9.302 1.00 97.50 157 GLY A O 1
ATOM 1250 N N . HIS A 1 158 ? 5.836 -8.258 9.817 1.00 97.75 158 HIS A N 1
ATOM 1251 C CA . HIS A 1 158 ? 5.752 -9.447 8.977 1.00 97.75 158 HIS A CA 1
ATOM 1252 C C . HIS A 1 158 ? 4.792 -9.175 7.823 1.00 97.75 158 HIS A C 1
ATOM 1254 O O . HIS A 1 158 ? 3.577 -9.302 7.974 1.00 97.75 158 HIS A O 1
ATOM 1260 N N . ILE A 1 159 ? 5.343 -8.804 6.666 1.00 98.06 159 ILE A N 1
ATOM 1261 C CA . ILE A 1 159 ? 4.572 -8.521 5.452 1.00 98.06 159 ILE A CA 1
ATOM 1262 C C . ILE A 1 159 ? 4.940 -9.554 4.386 1.00 98.06 159 ILE A C 1
ATOM 1264 O O . ILE A 1 159 ? 6.073 -9.584 3.898 1.00 98.06 159 ILE A O 1
ATOM 1268 N N . GLN A 1 160 ? 3.994 -10.430 4.036 1.00 97.88 160 GLN A N 1
ATOM 1269 C CA . GLN A 1 160 ? 4.268 -11.492 3.060 1.00 97.88 160 GLN A CA 1
ATOM 1270 C C . GLN A 1 160 ? 4.352 -10.939 1.640 1.00 97.88 160 GLN A C 1
ATOM 1272 O O . GLN A 1 160 ? 5.259 -11.288 0.889 1.00 97.88 160 GLN A O 1
ATOM 1277 N N . SER A 1 161 ? 3.429 -10.060 1.260 1.00 98.25 161 SER A N 1
ATOM 1278 C CA . SER A 1 161 ? 3.463 -9.435 -0.057 1.00 98.25 161 SER A CA 1
ATOM 1279 C C . SER A 1 161 ? 3.122 -7.959 0.000 1.00 98.25 161 SER A C 1
ATOM 1281 O O . SER A 1 161 ? 2.189 -7.554 0.691 1.00 98.25 161 SER A O 1
ATOM 1283 N N . LEU A 1 162 ? 3.891 -7.178 -0.748 1.00 98.25 162 LEU A N 1
ATOM 1284 C CA . LEU A 1 162 ? 3.668 -5.765 -0.994 1.00 98.25 162 LEU A CA 1
ATOM 1285 C C . LEU A 1 162 ? 3.400 -5.564 -2.481 1.00 98.25 162 LEU A C 1
ATOM 1287 O O . LEU A 1 162 ? 4.170 -6.034 -3.320 1.00 98.25 162 LEU A O 1
ATOM 1291 N N . LYS A 1 163 ? 2.344 -4.827 -2.801 1.00 98.00 163 LYS A N 1
ATOM 1292 C CA . LYS A 1 163 ? 2.106 -4.271 -4.127 1.00 98.00 163 LYS A CA 1
ATOM 1293 C C . LYS A 1 163 ? 2.075 -2.754 -4.021 1.00 98.00 163 LYS A C 1
ATOM 1295 O O . LYS A 1 163 ? 1.291 -2.215 -3.242 1.00 98.00 163 LYS A O 1
ATOM 1300 N N . ILE A 1 164 ? 2.904 -2.079 -4.813 1.00 96.75 164 ILE A N 1
ATOM 1301 C CA . ILE A 1 164 ? 2.846 -0.622 -4.958 1.00 96.75 164 ILE A CA 1
ATOM 1302 C C . ILE A 1 164 ? 2.377 -0.292 -6.369 1.00 96.75 164 ILE A C 1
ATOM 1304 O O . ILE A 1 164 ? 3.032 -0.671 -7.342 1.00 96.75 164 ILE A O 1
ATOM 1308 N N . THR A 1 165 ? 1.256 0.423 -6.460 1.00 96.00 165 THR A N 1
ATOM 1309 C CA . THR A 1 165 ? 0.683 0.913 -7.716 1.00 96.00 165 THR A CA 1
ATOM 1310 C C . THR A 1 165 ? 0.804 2.425 -7.778 1.00 96.00 165 THR A C 1
ATOM 1312 O O . THR A 1 165 ? 0.309 3.119 -6.892 1.00 96.00 165 THR A O 1
ATOM 1315 N N . ARG A 1 166 ? 1.424 2.967 -8.826 1.00 93.62 166 ARG A N 1
ATOM 1316 C CA . ARG A 1 166 ? 1.480 4.423 -9.009 1.00 93.62 166 ARG A CA 1
ATOM 1317 C C . ARG A 1 166 ? 1.748 4.841 -10.443 1.00 93.62 166 ARG A C 1
ATOM 1319 O O . ARG A 1 166 ? 2.380 4.121 -11.215 1.00 93.62 166 ARG A O 1
ATOM 1326 N N . MET A 1 167 ? 1.307 6.053 -10.760 1.00 91.94 167 MET A N 1
ATOM 1327 C CA . MET A 1 167 ? 1.802 6.780 -11.920 1.00 91.94 167 MET A CA 1
ATOM 1328 C C . MET A 1 167 ? 3.190 7.322 -11.599 1.00 91.94 167 MET A C 1
ATOM 1330 O O . MET A 1 167 ? 3.378 7.941 -10.553 1.00 91.94 167 MET A O 1
ATOM 1334 N N . ILE A 1 168 ? 4.162 7.063 -12.465 1.00 91.19 168 ILE A N 1
ATOM 1335 C CA . ILE A 1 168 ? 5.549 7.436 -12.195 1.00 91.19 168 ILE A CA 1
ATOM 1336 C C . ILE A 1 168 ? 6.313 7.680 -13.486 1.00 91.19 168 ILE A C 1
ATOM 1338 O O . ILE A 1 168 ? 6.048 7.014 -14.476 1.00 91.19 168 ILE A O 1
ATOM 1342 N N . ASP A 1 169 ? 7.292 8.584 -13.474 1.00 88.50 169 ASP A N 1
ATOM 1343 C CA . ASP A 1 169 ? 8.162 8.812 -14.631 1.00 88.50 169 ASP A CA 1
ATOM 1344 C C . ASP A 1 169 ? 9.225 7.708 -14.794 1.00 88.50 169 ASP A C 1
ATO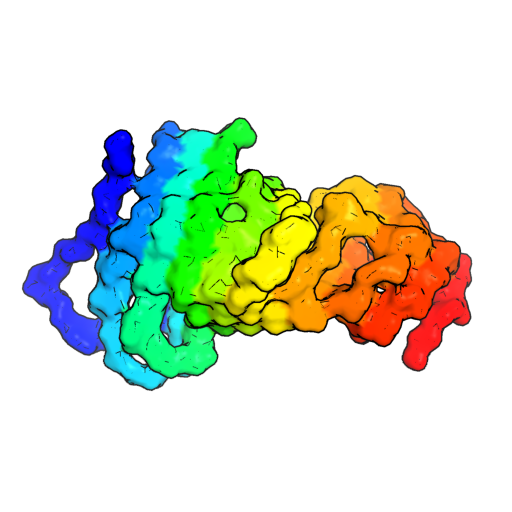M 1346 O O . ASP A 1 169 ? 9.548 7.324 -15.918 1.00 88.50 169 ASP A O 1
ATOM 1350 N N . SER A 1 170 ? 9.776 7.172 -13.701 1.00 88.19 170 SER A N 1
ATOM 1351 C CA . SER A 1 170 ? 10.866 6.187 -13.724 1.00 88.19 170 SER A CA 1
ATOM 1352 C C . SER A 1 170 ? 10.638 5.033 -12.747 1.00 88.19 170 SER A C 1
ATOM 1354 O O . SER A 1 170 ? 10.123 5.223 -11.649 1.00 88.19 170 SER A O 1
ATOM 1356 N N . VAL A 1 171 ? 11.050 3.823 -13.124 1.00 87.69 171 VAL A N 1
ATOM 1357 C CA . VAL A 1 171 ? 11.075 2.664 -12.217 1.00 87.69 171 VAL A CA 1
ATOM 1358 C C . VAL A 1 171 ? 12.532 2.349 -11.898 1.00 87.69 171 VAL A C 1
ATOM 1360 O O . VAL A 1 171 ? 13.280 1.922 -12.775 1.00 87.69 171 VAL A O 1
ATOM 1363 N N . ASN A 1 172 ? 12.942 2.586 -10.652 1.00 85.31 172 ASN A N 1
ATOM 1364 C CA . ASN A 1 172 ? 14.296 2.366 -10.133 1.00 85.31 172 ASN A CA 1
ATOM 1365 C C . ASN A 1 172 ? 14.271 2.229 -8.593 1.00 85.31 172 ASN A C 1
ATOM 1367 O O . ASN A 1 172 ? 13.210 2.343 -7.987 1.00 85.31 172 ASN A O 1
ATOM 1371 N N . SER A 1 173 ? 15.419 1.973 -7.952 1.00 83.06 173 SER A N 1
ATOM 1372 C CA . SER A 1 173 ? 15.558 1.810 -6.488 1.00 83.06 173 SER A CA 1
ATOM 1373 C C . SER A 1 173 ? 15.332 3.054 -5.640 1.00 83.06 173 SER A C 1
ATOM 1375 O O . SER A 1 173 ? 15.061 2.908 -4.456 1.00 83.06 173 SER A O 1
ATOM 1377 N N . GLU A 1 174 ? 15.471 4.253 -6.193 1.00 83.50 174 GLU A N 1
ATOM 1378 C CA . GLU A 1 174 ? 15.121 5.484 -5.471 1.00 83.50 174 GLU A CA 1
ATOM 1379 C C . GLU A 1 174 ? 13.599 5.611 -5.383 1.00 83.50 174 GLU A C 1
ATOM 1381 O O . GLU A 1 174 ? 13.035 5.986 -4.361 1.00 83.50 174 GLU A O 1
ATOM 1386 N N . GLU A 1 175 ? 12.946 5.219 -6.469 1.00 87.69 175 GLU A N 1
ATOM 1387 C CA . GLU A 1 175 ? 11.517 5.315 -6.685 1.00 87.69 175 GLU A CA 1
ATOM 1388 C C . GLU A 1 175 ? 10.732 4.170 -6.012 1.00 87.69 175 GLU A C 1
ATOM 1390 O O . GLU A 1 175 ? 9.678 4.385 -5.414 1.00 87.69 175 GLU A O 1
ATOM 1395 N N . PHE A 1 176 ? 11.247 2.944 -6.070 1.00 89.88 176 PHE A N 1
ATOM 1396 C CA . PHE A 1 176 ? 10.628 1.746 -5.498 1.00 89.88 176 PHE A CA 1
ATOM 1397 C C . PHE A 1 176 ? 11.613 0.980 -4.606 1.00 89.88 176 PHE A C 1
ATOM 1399 O O . PHE A 1 176 ? 11.936 -0.165 -4.905 1.00 89.88 176 PHE A O 1
ATOM 1406 N N . PRO A 1 177 ? 12.098 1.560 -3.502 1.00 90.06 177 PRO A N 1
ATOM 1407 C CA . PRO A 1 177 ? 13.186 0.980 -2.724 1.00 90.06 177 PRO A CA 1
ATOM 1408 C C . PRO A 1 177 ? 12.917 -0.461 -2.248 1.00 90.06 177 PRO A C 1
ATOM 1410 O O . PRO A 1 177 ? 11.766 -0.901 -2.153 1.00 90.06 177 PRO A O 1
ATOM 1413 N N . PRO A 1 178 ? 13.982 -1.227 -1.949 1.00 89.56 178 PRO A N 1
ATOM 1414 C CA . PRO A 1 178 ? 13.869 -2.622 -1.552 1.00 89.56 178 PRO A CA 1
ATOM 1415 C C . PRO A 1 178 ? 13.311 -2.755 -0.124 1.00 89.56 178 PRO A C 1
ATOM 1417 O O . PRO A 1 178 ? 14.056 -2.919 0.838 1.00 89.56 178 PRO A O 1
ATOM 1420 N N . PHE A 1 179 ? 11.985 -2.739 0.012 1.00 93.50 179 PHE A N 1
ATOM 1421 C CA . PHE A 1 179 ? 11.307 -2.888 1.302 1.00 93.50 179 PHE A CA 1
ATOM 1422 C C . PHE A 1 179 ? 11.531 -4.273 1.944 1.00 93.50 179 PHE A C 1
ATOM 1424 O O . PHE A 1 179 ? 11.682 -5.266 1.217 1.00 93.50 179 PHE A O 1
ATOM 1431 N N . PRO A 1 180 ? 11.501 -4.373 3.290 1.00 94.00 180 PRO A N 1
ATOM 1432 C CA . PRO A 1 180 ? 11.684 -5.623 4.036 1.00 94.00 180 PRO A CA 1
ATOM 1433 C C . PRO A 1 180 ? 10.434 -6.516 3.990 1.00 94.00 180 PRO A C 1
ATOM 1435 O O . PRO A 1 180 ? 9.731 -6.708 4.981 1.00 94.00 180 PRO A O 1
ATOM 1438 N N . VAL A 1 181 ? 10.141 -7.059 2.812 1.00 95.69 181 VAL A N 1
ATOM 1439 C CA . VAL A 1 181 ? 8.975 -7.913 2.538 1.00 95.69 181 VAL A CA 1
ATOM 1440 C C . VAL A 1 181 ? 9.410 -9.206 1.855 1.00 95.69 181 VAL A C 1
ATOM 1442 O O . VAL A 1 181 ? 10.467 -9.255 1.228 1.00 95.69 181 VAL A O 1
ATOM 1445 N N . GLN A 1 182 ? 8.600 -10.264 1.947 1.00 94.62 182 GLN A N 1
ATOM 1446 C CA . GLN A 1 182 ? 8.954 -11.547 1.314 1.00 94.62 182 GLN A CA 1
ATOM 1447 C C . GLN A 1 182 ? 8.763 -11.523 -0.210 1.00 94.62 182 GLN A C 1
ATOM 1449 O O . GLN A 1 182 ? 9.496 -12.185 -0.941 1.00 94.62 182 GLN A O 1
ATOM 1454 N N . SER A 1 183 ? 7.760 -10.784 -0.685 1.00 96.50 183 SER A N 1
ATOM 1455 C CA . SER A 1 183 ? 7.400 -10.674 -2.096 1.00 96.50 183 SER A CA 1
ATOM 1456 C C . SER A 1 183 ? 6.996 -9.243 -2.416 1.00 96.50 183 SER A C 1
ATOM 1458 O O . SER A 1 183 ? 6.151 -8.668 -1.733 1.00 96.50 183 SER A O 1
ATOM 1460 N N . TYR A 1 184 ? 7.552 -8.682 -3.481 1.00 95.94 184 TYR A N 1
ATOM 1461 C CA . TYR A 1 184 ? 7.286 -7.311 -3.893 1.00 95.94 184 TYR A CA 1
ATOM 1462 C C . TYR A 1 184 ? 6.826 -7.268 -5.349 1.00 95.94 184 TYR A C 1
ATOM 1464 O O . TYR A 1 184 ? 7.426 -7.893 -6.224 1.00 95.94 184 TYR A O 1
ATOM 1472 N N . THR A 1 185 ? 5.731 -6.560 -5.608 1.00 96.69 185 THR A N 1
ATOM 1473 C CA . THR A 1 185 ? 5.207 -6.295 -6.945 1.00 96.69 185 THR A CA 1
ATOM 1474 C C . THR A 1 185 ? 5.138 -4.797 -7.190 1.00 96.69 185 THR A C 1
ATOM 1476 O O . THR A 1 185 ? 4.555 -4.053 -6.399 1.00 96.69 185 THR A O 1
ATOM 1479 N N . ILE A 1 186 ? 5.702 -4.372 -8.314 1.00 94.88 186 ILE A N 1
ATOM 1480 C CA . ILE A 1 186 ? 5.617 -2.995 -8.791 1.00 94.88 186 ILE A CA 1
ATOM 1481 C C . ILE A 1 186 ? 4.586 -2.943 -9.911 1.00 94.88 186 ILE A C 1
ATOM 1483 O O . ILE A 1 186 ? 4.695 -3.687 -10.885 1.00 94.88 186 ILE A O 1
ATOM 1487 N N . GLU A 1 187 ? 3.608 -2.051 -9.787 1.00 95.75 187 GLU A N 1
ATOM 1488 C CA . GLU A 1 187 ? 2.705 -1.686 -10.871 1.00 95.75 187 GLU A CA 1
ATOM 1489 C C . GL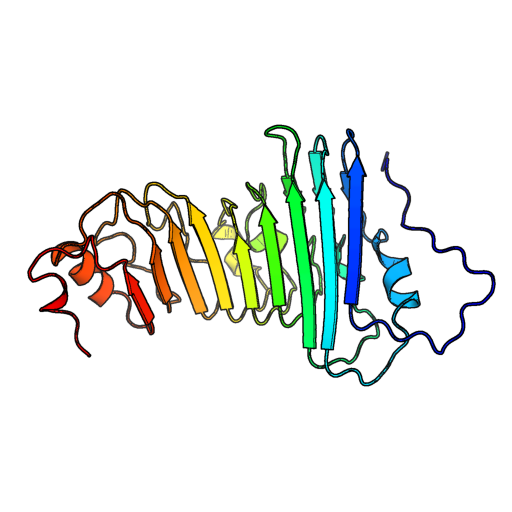U A 1 187 ? 2.887 -0.207 -11.219 1.00 95.75 187 GLU A C 1
ATOM 1491 O O . GLU A 1 187 ? 2.450 0.692 -10.499 1.00 95.75 187 GLU A O 1
ATOM 1496 N N . ALA A 1 188 ? 3.577 0.046 -12.327 1.00 93.75 188 ALA A N 1
ATOM 1497 C CA . ALA A 1 188 ? 3.926 1.384 -12.771 1.00 93.75 188 ALA A CA 1
ATOM 1498 C C . ALA A 1 188 ? 3.076 1.784 -13.975 1.00 93.75 188 ALA A C 1
ATOM 1500 O O . ALA A 1 188 ? 3.041 1.088 -14.990 1.00 93.75 188 ALA A O 1
ATOM 1501 N N . HIS A 1 189 ? 2.405 2.926 -13.857 1.00 93.81 189 HIS A N 1
ATOM 1502 C CA . HIS A 1 189 ? 1.557 3.494 -14.901 1.00 93.81 189 HIS A CA 1
ATOM 1503 C C . HIS A 1 189 ? 2.267 4.675 -15.566 1.00 93.81 189 HIS A C 1
ATOM 1505 O O . HIS A 1 189 ? 2.841 5.516 -14.872 1.00 93.81 189 HIS A O 1
ATOM 1511 N N . LYS A 1 190 ? 2.187 4.766 -16.899 1.00 90.62 190 LYS A N 1
ATOM 1512 C CA . LYS A 1 190 ? 2.728 5.882 -17.703 1.00 90.62 190 LYS A CA 1
ATOM 1513 C C . LYS A 1 190 ? 4.217 6.165 -17.505 1.00 90.62 190 LYS A C 1
ATOM 1515 O O . LYS A 1 190 ? 4.655 7.311 -17.562 1.00 90.62 190 LYS A O 1
ATOM 1520 N N . MET A 1 191 ? 5.008 5.113 -17.300 1.00 89.44 191 MET A N 1
ATOM 1521 C CA . MET A 1 191 ? 6.447 5.283 -17.127 1.00 89.44 191 MET A CA 1
ATOM 1522 C C . MET A 1 191 ? 7.146 5.755 -18.400 1.00 89.44 191 MET A C 1
ATOM 1524 O O . MET A 1 191 ? 6.815 5.320 -19.504 1.00 89.44 191 MET A O 1
ATOM 1528 N N . ARG A 1 192 ? 8.176 6.582 -18.221 1.00 85.88 192 ARG A N 1
ATOM 1529 C CA . ARG A 1 192 ? 9.044 7.116 -19.277 1.00 85.88 192 ARG A CA 1
ATOM 1530 C C . ARG A 1 192 ? 10.452 6.541 -19.254 1.00 85.88 192 ARG A C 1
ATOM 1532 O O . ARG A 1 192 ? 11.121 6.554 -20.276 1.00 85.88 192 ARG A O 1
ATOM 1539 N N . THR A 1 193 ? 10.914 6.028 -18.120 1.00 82.31 193 THR A N 1
ATOM 1540 C CA . THR A 1 193 ? 12.288 5.529 -18.008 1.00 82.31 193 THR A CA 1
ATOM 1541 C C . THR A 1 193 ? 12.334 4.217 -17.250 1.00 82.31 193 THR A C 1
ATOM 1543 O O . THR A 1 193 ? 11.977 4.155 -16.075 1.00 82.31 193 THR A O 1
ATOM 1546 N N . LEU A 1 194 ? 12.815 3.170 -17.919 1.00 82.06 194 LEU A N 1
ATOM 1547 C CA . LEU A 1 194 ? 13.202 1.909 -17.296 1.00 82.06 194 LEU A CA 1
ATOM 1548 C C . LEU A 1 194 ? 14.668 1.652 -17.632 1.00 82.06 194 LEU A C 1
ATOM 1550 O O . LEU A 1 194 ? 15.005 1.579 -18.813 1.00 82.06 194 LEU A O 1
ATOM 1554 N N . ASP A 1 195 ? 15.535 1.544 -16.626 1.00 72.88 195 ASP A N 1
ATOM 1555 C CA . ASP A 1 195 ? 16.958 1.274 -16.839 1.00 72.88 195 ASP A CA 1
ATOM 1556 C C . ASP A 1 195 ? 17.328 -0.150 -16.406 1.00 72.88 195 ASP A C 1
ATOM 1558 O O . ASP A 1 195 ? 16.712 -0.754 -15.531 1.00 72.88 195 ASP A O 1
ATOM 1562 N N . THR A 1 196 ? 18.369 -0.702 -17.019 1.00 70.19 196 THR A N 1
ATOM 1563 C CA . THR A 1 196 ? 18.851 -2.063 -16.758 1.00 70.19 196 THR A CA 1
ATOM 1564 C C . THR A 1 196 ? 19.453 -2.222 -15.368 1.00 70.19 196 THR A C 1
ATOM 1566 O O . THR A 1 196 ? 19.542 -3.333 -14.845 1.00 70.19 196 THR A O 1
ATOM 1569 N N . LEU A 1 197 ? 19.871 -1.111 -14.759 1.00 72.75 197 LEU A N 1
ATOM 1570 C CA . LEU A 1 197 ? 20.409 -1.066 -13.405 1.00 72.75 197 LEU A CA 1
ATOM 1571 C C . LEU A 1 197 ? 19.325 -0.880 -12.340 1.00 72.75 197 LEU A C 1
ATOM 1573 O O . LEU A 1 197 ? 19.611 -1.105 -11.164 1.00 72.75 197 LEU A O 1
ATOM 1577 N N . SER A 1 198 ? 18.087 -0.560 -12.738 1.00 71.19 198 SER A N 1
ATOM 1578 C CA . SER A 1 198 ? 16.967 -0.280 -11.833 1.00 71.19 198 SER A CA 1
ATOM 1579 C C . SER A 1 198 ? 16.691 -1.387 -10.818 1.00 71.19 198 SER A C 1
ATOM 1581 O O . SER A 1 198 ? 16.161 -1.097 -9.747 1.00 71.19 198 SER A O 1
ATOM 1583 N N . PHE A 1 199 ? 17.062 -2.635 -11.131 1.00 71.88 199 PHE A N 1
ATOM 1584 C CA . PHE A 1 199 ? 16.718 -3.813 -10.332 1.00 71.88 199 PHE A CA 1
ATOM 1585 C C . PHE A 1 199 ? 17.906 -4.646 -9.851 1.00 71.88 199 PHE A C 1
ATOM 1587 O O . PHE A 1 199 ? 17.703 -5.746 -9.342 1.00 71.88 199 PHE A O 1
ATOM 1594 N N . ALA A 1 200 ? 19.143 -4.152 -9.976 1.00 69.50 200 ALA A N 1
ATOM 1595 C CA . ALA A 1 200 ? 20.343 -4.956 -9.716 1.00 69.50 200 ALA A CA 1
ATOM 1596 C C . ALA A 1 200 ? 20.395 -5.598 -8.309 1.00 69.50 200 ALA A C 1
ATOM 1598 O O . ALA A 1 200 ? 21.077 -6.603 -8.138 1.00 69.50 200 ALA A O 1
ATOM 1599 N N . ASN A 1 201 ? 19.652 -5.057 -7.334 1.00 70.56 201 ASN A N 1
ATOM 1600 C CA . ASN A 1 201 ? 19.624 -5.519 -5.941 1.00 70.56 201 ASN A CA 1
ATOM 1601 C C . ASN A 1 201 ? 18.228 -5.949 -5.440 1.00 70.56 201 ASN A C 1
ATOM 1603 O O . ASN A 1 201 ? 18.020 -6.084 -4.235 1.00 70.56 201 ASN A O 1
ATOM 1607 N N . TYR A 1 202 ? 17.255 -6.158 -6.330 1.00 80.44 202 TYR A N 1
ATOM 1608 C CA . TYR A 1 202 ? 15.875 -6.476 -5.944 1.00 80.44 202 TYR A CA 1
ATOM 1609 C C . TYR A 1 202 ? 15.665 -7.981 -5.786 1.00 80.44 202 TYR A C 1
ATOM 1611 O O . TYR A 1 202 ? 15.086 -8.651 -6.639 1.00 80.44 202 TYR A O 1
ATOM 1619 N N . THR A 1 203 ? 16.129 -8.534 -4.670 1.00 81.50 203 THR A N 1
ATOM 1620 C CA . THR A 1 203 ? 15.971 -9.973 -4.402 1.00 81.50 203 THR A CA 1
ATOM 1621 C C . THR A 1 203 ? 14.531 -10.363 -4.066 1.00 81.50 203 THR A C 1
ATOM 1623 O O . THR A 1 203 ? 14.135 -11.494 -4.308 1.00 81.50 203 THR A O 1
ATOM 1626 N N . GLN A 1 204 ? 13.716 -9.446 -3.558 1.00 88.38 204 GLN A N 1
ATOM 1627 C CA . GLN A 1 204 ? 12.318 -9.683 -3.194 1.00 88.38 204 GLN A CA 1
ATOM 1628 C C . GLN A 1 204 ? 11.322 -9.407 -4.331 1.00 88.38 204 GLN A C 1
ATOM 1630 O O . GLN A 1 204 ? 10.129 -9.657 -4.162 1.00 88.38 204 GLN A O 1
ATOM 1635 N N . LEU A 1 205 ? 11.768 -8.845 -5.462 1.00 91.94 205 LEU A N 1
ATOM 1636 C CA . LEU A 1 205 ? 10.876 -8.495 -6.568 1.00 91.94 205 LEU A CA 1
ATOM 1637 C C . LEU A 1 205 ? 10.411 -9.762 -7.280 1.00 91.94 205 LEU A C 1
ATOM 1639 O O . LEU A 1 205 ? 11.204 -10.500 -7.859 1.00 91.94 205 LEU A O 1
ATOM 1643 N N . THR A 1 206 ? 9.107 -9.998 -7.233 1.00 94.19 206 THR A N 1
ATOM 1644 C CA . THR A 1 206 ? 8.455 -11.173 -7.817 1.00 94.19 206 THR A CA 1
ATOM 1645 C C . THR A 1 206 ? 7.517 -10.808 -8.958 1.00 94.19 206 THR A C 1
ATOM 1647 O O . THR A 1 206 ? 7.229 -11.666 -9.793 1.00 94.19 206 THR A O 1
ATOM 1650 N N . GLY A 1 207 ? 7.069 -9.552 -9.033 1.00 93.75 207 GLY A N 1
ATOM 1651 C CA . GLY A 1 207 ? 6.156 -9.076 -10.066 1.00 93.75 207 GLY A CA 1
ATOM 1652 C C . GLY A 1 207 ? 6.518 -7.689 -10.585 1.00 93.75 207 GLY A C 1
ATOM 1653 O O . GLY A 1 207 ? 6.799 -6.783 -9.800 1.00 93.75 207 GLY A O 1
ATOM 1654 N N . LEU A 1 208 ? 6.464 -7.510 -11.904 1.00 91.81 208 LEU A N 1
ATOM 1655 C CA . LEU A 1 208 ? 6.609 -6.209 -12.552 1.00 91.81 208 LEU A CA 1
ATOM 1656 C C . LEU A 1 208 ? 5.504 -6.015 -13.594 1.00 91.81 208 LEU A C 1
ATOM 1658 O O . LEU A 1 208 ? 5.464 -6.716 -14.602 1.00 91.81 208 LEU A O 1
ATOM 1662 N N . ASN A 1 209 ? 4.626 -5.047 -13.354 1.00 92.94 209 ASN A N 1
ATOM 1663 C CA . ASN A 1 209 ? 3.533 -4.685 -14.247 1.00 92.94 209 ASN A CA 1
ATOM 1664 C C . ASN A 1 209 ? 3.759 -3.261 -14.752 1.00 92.94 209 ASN A C 1
ATOM 1666 O O . ASN A 1 209 ? 3.724 -2.310 -13.972 1.00 92.94 209 ASN A O 1
ATOM 1670 N N . ILE A 1 210 ? 3.987 -3.109 -16.052 1.00 90.81 210 ILE A N 1
ATOM 1671 C CA . ILE A 1 210 ? 4.161 -1.810 -16.698 1.00 90.81 210 ILE A CA 1
ATOM 1672 C C . ILE A 1 210 ? 2.949 -1.542 -17.584 1.00 90.81 210 ILE A C 1
ATOM 1674 O O . ILE A 1 210 ? 2.752 -2.210 -18.601 1.00 90.81 210 ILE A O 1
ATOM 1678 N N . ILE A 1 211 ? 2.158 -0.550 -17.189 1.00 90.50 211 ILE A N 1
ATOM 1679 C CA . ILE A 1 211 ? 0.891 -0.196 -17.823 1.00 90.50 211 ILE A CA 1
ATOM 1680 C C . ILE A 1 211 ? 1.050 1.141 -18.546 1.00 90.50 211 ILE A C 1
ATOM 1682 O O . ILE A 1 211 ? 1.529 2.125 -17.978 1.00 90.50 211 ILE A O 1
ATOM 1686 N N . GLN A 1 212 ? 0.646 1.171 -19.811 1.00 89.88 212 GLN A N 1
ATOM 1687 C CA . GLN A 1 212 ? 0.671 2.319 -20.714 1.00 89.88 212 GLN A CA 1
ATOM 1688 C C . GLN A 1 212 ? 2.004 3.082 -20.711 1.00 89.88 212 GLN A C 1
ATOM 1690 O O . GLN A 1 212 ? 1.991 4.288 -20.468 1.00 89.88 212 GLN A O 1
ATOM 1695 N N . PRO A 1 213 ? 3.167 2.438 -20.940 1.00 88.50 213 PRO A N 1
ATOM 1696 C CA . PRO A 1 213 ? 4.429 3.160 -20.922 1.00 88.50 213 PRO A CA 1
ATOM 1697 C C . PRO A 1 213 ? 4.478 4.208 -22.045 1.00 88.50 213 PRO A C 1
ATOM 1699 O O . PRO A 1 213 ? 4.032 3.984 -23.175 1.00 88.50 213 PRO A O 1
ATOM 1702 N N . ASP A 1 214 ? 5.072 5.355 -21.731 1.00 87.44 214 ASP A N 1
ATOM 1703 C CA . ASP A 1 214 ? 5.334 6.447 -22.674 1.00 87.44 214 ASP A CA 1
ATOM 1704 C C . ASP A 1 214 ? 6.583 6.167 -23.536 1.00 87.44 214 ASP A C 1
ATOM 1706 O O . ASP A 1 214 ? 6.889 6.918 -24.464 1.00 87.44 214 ASP A O 1
ATOM 1710 N N . VAL A 1 215 ? 7.300 5.073 -23.252 1.00 84.19 215 VAL A N 1
ATOM 1711 C CA . VAL A 1 215 ? 8.500 4.633 -23.973 1.00 84.19 215 VAL A CA 1
ATOM 1712 C C . VAL A 1 215 ? 8.403 3.203 -24.476 1.00 84.19 215 VAL A C 1
ATOM 1714 O O . VAL A 1 215 ? 7.682 2.370 -23.930 1.00 84.19 215 VAL A O 1
ATOM 1717 N N . SER A 1 216 ? 9.177 2.916 -25.521 1.00 84.88 216 SER A N 1
ATOM 1718 C CA . SER A 1 216 ? 9.288 1.568 -26.066 1.00 84.88 216 SER A CA 1
ATOM 1719 C C . SER A 1 216 ? 10.098 0.654 -25.143 1.00 84.88 216 SER A C 1
ATOM 1721 O O . SER A 1 216 ? 11.210 0.989 -24.731 1.00 84.88 216 SER A O 1
ATOM 1723 N N . ILE A 1 217 ? 9.577 -0.543 -24.885 1.00 84.50 217 ILE A N 1
ATOM 1724 C CA . ILE A 1 217 ? 10.275 -1.618 -24.179 1.00 84.50 217 ILE A CA 1
ATOM 1725 C C . ILE A 1 217 ? 11.250 -2.279 -25.157 1.00 84.50 217 ILE A C 1
ATOM 1727 O O . ILE A 1 217 ? 10.842 -2.883 -26.149 1.00 84.50 217 ILE A O 1
ATOM 1731 N N . THR A 1 218 ? 12.549 -2.131 -24.896 1.00 83.50 218 THR A N 1
ATOM 1732 C CA . THR A 1 218 ? 13.643 -2.614 -25.758 1.00 83.50 218 THR A CA 1
ATOM 1733 C C . THR A 1 218 ? 14.289 -3.885 -25.190 1.00 83.50 218 THR A C 1
ATOM 1735 O O . THR A 1 218 ? 14.173 -4.122 -23.988 1.00 83.50 218 THR A O 1
ATOM 1738 N N . PRO A 1 219 ? 15.022 -4.687 -25.994 1.00 80.44 219 PRO A N 1
ATOM 1739 C CA . PRO A 1 219 ? 15.754 -5.853 -25.481 1.00 80.44 219 PRO A CA 1
ATOM 1740 C C . PRO A 1 219 ? 16.675 -5.508 -24.303 1.00 80.44 219 PRO A C 1
ATOM 1742 O O . PRO A 1 219 ? 16.647 -6.175 -23.279 1.00 80.44 219 PRO A O 1
ATOM 1745 N N . LYS A 1 220 ? 17.396 -4.381 -24.402 1.00 79.62 220 LYS A N 1
ATOM 1746 C CA . LYS A 1 220 ? 18.321 -3.907 -23.365 1.00 79.62 220 LYS A CA 1
ATOM 1747 C C . LYS A 1 220 ? 17.640 -3.783 -22.000 1.00 79.62 220 LYS A C 1
ATOM 1749 O O . LYS A 1 220 ? 18.203 -4.207 -21.002 1.00 79.62 220 LYS A O 1
ATOM 1754 N N . ILE A 1 221 ? 16.432 -3.215 -21.957 1.00 77.44 221 ILE A N 1
ATOM 1755 C CA . ILE A 1 221 ? 15.638 -3.070 -20.727 1.00 77.44 221 ILE A CA 1
ATOM 1756 C C . ILE A 1 221 ? 15.371 -4.436 -20.081 1.00 77.44 221 ILE A C 1
ATOM 1758 O O . ILE A 1 221 ? 15.459 -4.575 -18.861 1.00 77.44 221 ILE A O 1
ATOM 1762 N N . LEU A 1 222 ? 15.079 -5.442 -20.903 1.00 78.62 222 LEU A N 1
ATOM 1763 C CA . LEU A 1 222 ? 14.764 -6.792 -20.451 1.00 78.62 222 LEU A CA 1
ATOM 1764 C C . LEU A 1 222 ? 16.011 -7.561 -19.995 1.00 78.62 222 LEU A C 1
ATOM 1766 O O . LEU A 1 222 ? 15.903 -8.338 -19.051 1.00 78.62 222 LEU A O 1
ATOM 1770 N N . ASP A 1 223 ? 17.195 -7.271 -20.543 1.00 78.19 223 ASP A N 1
ATOM 1771 C CA . ASP A 1 223 ? 18.469 -7.829 -20.051 1.00 78.19 223 ASP A CA 1
ATOM 1772 C C . ASP A 1 223 ? 18.709 -7.479 -18.567 1.00 78.19 223 ASP A C 1
ATOM 1774 O O . ASP A 1 223 ? 19.284 -8.255 -17.805 1.00 78.19 223 ASP A O 1
ATOM 1778 N N . GLY A 1 224 ? 18.238 -6.309 -18.116 1.00 75.06 224 GLY A N 1
ATOM 1779 C CA . GLY A 1 224 ? 18.302 -5.916 -16.704 1.00 75.06 224 GLY A CA 1
ATOM 1780 C C . GLY A 1 224 ? 17.476 -6.818 -15.781 1.00 75.06 224 GLY A C 1
ATOM 1781 O O . GLY A 1 224 ? 17.843 -7.018 -14.622 1.00 75.06 224 GLY A O 1
ATOM 1782 N N . LEU A 1 225 ? 16.392 -7.403 -16.296 1.00 78.44 225 LEU A N 1
ATOM 1783 C CA . LEU A 1 225 ? 15.512 -8.295 -15.540 1.00 78.44 225 LEU A CA 1
ATOM 1784 C C . LEU A 1 225 ? 16.121 -9.676 -15.317 1.00 78.44 225 LEU A C 1
ATOM 1786 O O . LEU A 1 225 ? 15.746 -10.335 -14.352 1.00 78.44 225 LEU A O 1
ATOM 1790 N N . GLU A 1 226 ? 17.098 -10.096 -16.129 1.00 76.38 226 GLU A N 1
ATOM 1791 C CA . GLU A 1 226 ? 17.827 -11.355 -15.903 1.00 76.38 226 GLU A CA 1
ATOM 1792 C C . GLU A 1 226 ? 18.519 -11.388 -14.529 1.00 76.38 226 GLU A C 1
ATOM 1794 O O . GLU A 1 226 ? 18.804 -12.457 -13.991 1.00 76.38 226 GLU A O 1
ATOM 1799 N N . ARG A 1 227 ? 18.776 -10.214 -13.935 1.00 77.25 227 ARG A N 1
ATOM 1800 C CA . ARG A 1 227 ? 19.372 -10.074 -12.599 1.00 77.25 227 ARG A CA 1
ATOM 1801 C C . ARG A 1 227 ? 18.363 -10.264 -11.464 1.00 77.25 227 ARG A C 1
ATOM 1803 O O . ARG A 1 227 ? 18.771 -10.441 -10.318 1.00 77.25 227 ARG A O 1
ATOM 1810 N N . VAL A 1 228 ? 17.065 -10.245 -11.761 1.00 81.62 228 VAL A N 1
ATOM 1811 C CA . VAL A 1 228 ? 15.984 -10.404 -10.782 1.00 81.62 228 VAL A CA 1
ATOM 1812 C C . VAL A 1 228 ? 15.619 -11.882 -10.680 1.00 81.62 228 VAL A C 1
ATOM 1814 O O . VAL A 1 228 ? 14.657 -12.360 -11.276 1.00 81.62 228 VAL A O 1
ATOM 1817 N N . SER A 1 229 ? 16.405 -12.629 -9.907 1.00 82.62 229 SER A N 1
ATOM 1818 C CA . SER A 1 229 ? 16.316 -14.096 -9.831 1.00 82.62 229 SER A CA 1
ATOM 1819 C C . SER A 1 229 ? 14.981 -14.642 -9.313 1.00 82.62 229 SER A C 1
ATOM 1821 O O . SER A 1 229 ? 14.658 -15.799 -9.569 1.00 82.62 229 SER A O 1
ATOM 1823 N N . ASN A 1 230 ? 14.210 -13.828 -8.590 1.00 88.19 230 ASN A N 1
ATOM 1824 C CA . ASN A 1 230 ? 12.931 -14.220 -7.999 1.00 88.19 230 ASN A CA 1
ATOM 1825 C C . ASN A 1 230 ? 11.713 -13.694 -8.771 1.00 88.19 230 ASN A C 1
ATOM 1827 O O . ASN A 1 230 ? 10.585 -13.862 -8.299 1.00 88.19 230 ASN A O 1
ATOM 1831 N N . LEU A 1 231 ? 11.915 -13.084 -9.946 1.00 88.38 231 LEU A N 1
ATOM 1832 C CA . LEU A 1 231 ? 10.826 -12.589 -10.780 1.00 88.38 231 LEU A CA 1
ATOM 1833 C C . LEU A 1 231 ? 9.977 -13.766 -11.282 1.00 88.38 231 LEU A C 1
ATOM 1835 O O . LEU A 1 231 ? 10.475 -14.676 -11.939 1.00 88.38 231 LEU A O 1
ATOM 1839 N N . LYS A 1 232 ? 8.684 -13.755 -10.957 1.00 90.25 232 LYS A N 1
ATOM 1840 C CA . LYS A 1 232 ? 7.717 -14.810 -11.305 1.00 90.25 232 LYS A CA 1
ATOM 1841 C C . LYS A 1 232 ? 6.733 -14.372 -12.377 1.00 90.25 232 LYS A C 1
ATOM 1843 O O . LYS A 1 232 ? 6.200 -15.209 -13.097 1.00 90.25 232 LYS A O 1
ATOM 1848 N N . SER A 1 233 ? 6.451 -13.076 -12.452 1.00 89.44 233 SER A N 1
ATOM 1849 C CA . SER A 1 233 ? 5.495 -12.527 -13.405 1.00 89.44 233 SER A CA 1
ATOM 1850 C C . SER A 1 233 ? 5.968 -11.192 -13.944 1.00 89.44 233 SER A C 1
ATOM 1852 O O . SER A 1 233 ? 6.398 -10.322 -13.183 1.00 89.44 233 SER A O 1
ATOM 1854 N N . ILE A 1 234 ? 5.801 -11.013 -15.248 1.00 87.62 234 ILE A N 1
ATOM 1855 C CA . ILE A 1 234 ? 5.995 -9.733 -15.904 1.00 87.62 234 ILE A CA 1
ATOM 1856 C C . ILE A 1 234 ? 4.849 -9.451 -16.865 1.00 87.62 234 ILE A C 1
ATOM 1858 O O . ILE A 1 234 ? 4.405 -10.345 -17.585 1.00 87.62 234 ILE A O 1
ATOM 1862 N N . SER A 1 235 ? 4.367 -8.213 -16.857 1.00 87.62 235 SER A N 1
ATOM 1863 C CA . SER A 1 235 ? 3.304 -7.750 -17.741 1.00 87.62 235 SER A CA 1
ATOM 1864 C C . SER A 1 235 ? 3.682 -6.408 -18.350 1.00 87.62 235 SER A C 1
ATOM 1866 O O . SER A 1 235 ? 4.092 -5.492 -17.637 1.00 87.62 235 SER A O 1
ATOM 1868 N N . PHE A 1 236 ? 3.503 -6.292 -19.662 1.00 84.50 236 PHE A N 1
ATOM 1869 C CA . PHE A 1 236 ? 3.714 -5.069 -20.429 1.00 84.50 236 PHE A CA 1
ATOM 1870 C C . PHE A 1 236 ? 2.525 -4.827 -21.351 1.00 84.50 236 PHE A C 1
ATOM 1872 O O . PHE A 1 236 ? 1.992 -5.775 -21.933 1.00 84.50 236 PHE A O 1
ATOM 1879 N N . ASP A 1 237 ? 2.187 -3.560 -21.567 1.00 81.25 237 ASP A N 1
ATOM 1880 C CA . ASP A 1 237 ? 1.277 -3.190 -22.648 1.00 81.25 237 ASP A CA 1
ATOM 1881 C C . ASP A 1 237 ? 1.924 -3.442 -24.019 1.00 81.25 237 ASP A C 1
ATOM 1883 O O . ASP A 1 237 ? 2.984 -2.903 -24.354 1.00 81.25 237 ASP A O 1
ATOM 1887 N N . ALA A 1 238 ? 1.257 -4.272 -24.826 1.00 71.25 238 ALA A N 1
ATOM 1888 C CA . ALA A 1 238 ? 1.795 -4.821 -26.071 1.00 71.25 238 ALA A CA 1
ATOM 1889 C C . ALA A 1 238 ? 2.160 -3.757 -27.122 1.00 71.25 238 ALA A C 1
ATOM 1891 O O . ALA A 1 238 ? 3.106 -3.945 -27.883 1.00 71.25 238 ALA A O 1
ATOM 1892 N N . GLU A 1 239 ? 1.454 -2.623 -27.142 1.00 77.44 239 GLU A N 1
ATOM 1893 C CA . GLU A 1 239 ? 1.621 -1.552 -28.140 1.00 77.44 239 GLU A CA 1
ATOM 1894 C C . GLU A 1 239 ? 2.991 -0.859 -28.087 1.00 77.44 239 GLU A C 1
ATOM 1896 O O . GLU A 1 239 ? 3.354 -0.104 -28.990 1.00 77.44 239 GLU A O 1
ATOM 1901 N N . ARG A 1 240 ? 3.759 -1.093 -27.020 1.00 81.50 240 ARG A N 1
ATOM 1902 C CA . ARG A 1 240 ? 5.043 -0.434 -26.766 1.00 81.50 240 ARG A CA 1
ATOM 1903 C C . ARG A 1 240 ? 6.225 -1.395 -26.780 1.00 81.50 240 ARG A C 1
ATOM 1905 O O . ARG A 1 240 ? 7.342 -0.983 -26.483 1.00 81.50 240 ARG A O 1
ATOM 1912 N N . ILE A 1 241 ? 6.021 -2.660 -27.132 1.00 79.94 241 ILE A N 1
ATOM 1913 C CA . ILE A 1 241 ? 7.100 -3.647 -27.208 1.00 79.94 241 ILE A CA 1
ATOM 1914 C C . ILE A 1 241 ? 7.830 -3.483 -28.546 1.00 79.94 241 ILE A C 1
ATOM 1916 O O . ILE A 1 241 ? 7.230 -3.631 -29.607 1.00 79.94 241 ILE A O 1
ATOM 1920 N N . ALA A 1 242 ? 9.127 -3.165 -28.506 1.00 80.25 242 ALA A N 1
ATOM 1921 C CA . ALA A 1 242 ? 9.936 -3.041 -29.714 1.00 80.25 242 ALA A CA 1
ATOM 1922 C C . ALA A 1 242 ? 10.220 -4.412 -30.350 1.00 80.25 242 ALA A C 1
ATOM 1924 O O . ALA A 1 242 ? 10.339 -5.429 -29.656 1.00 80.25 242 ALA A O 1
ATOM 1925 N N . ASP A 1 243 ? 10.413 -4.430 -31.670 1.00 77.88 243 ASP A N 1
ATOM 1926 C CA . ASP A 1 243 ? 10.764 -5.645 -32.401 1.00 77.88 243 ASP A CA 1
ATOM 1927 C C . ASP A 1 243 ? 11.998 -6.327 -31.800 1.00 77.88 243 ASP A C 1
ATOM 1929 O O . ASP A 1 243 ? 13.065 -5.738 -31.621 1.00 77.88 243 ASP A O 1
ATOM 1933 N N . GLY A 1 244 ? 11.847 -7.613 -31.490 1.00 76.94 244 GLY A N 1
ATOM 1934 C CA . GLY A 1 244 ? 12.914 -8.421 -30.915 1.00 76.94 244 GLY A CA 1
ATOM 1935 C C . GLY A 1 244 ? 13.141 -8.245 -29.413 1.00 76.94 244 GLY A C 1
ATOM 1936 O O . GLY A 1 244 ? 13.983 -8.964 -28.886 1.00 76.94 244 GLY A O 1
ATOM 1937 N N . ALA A 1 245 ? 12.388 -7.384 -28.714 1.00 74.06 245 ALA A N 1
ATOM 1938 C CA . ALA A 1 245 ? 12.507 -7.209 -27.262 1.00 74.06 245 ALA A CA 1
ATOM 1939 C C . ALA A 1 245 ? 12.379 -8.541 -26.510 1.00 74.06 245 ALA A C 1
ATOM 1941 O O . ALA A 1 245 ? 13.224 -8.882 -25.691 1.00 74.06 245 ALA A O 1
ATOM 1942 N N . LEU A 1 246 ? 11.391 -9.361 -26.867 1.00 73.88 246 LEU A N 1
ATOM 1943 C CA . LEU A 1 246 ? 11.128 -10.624 -26.175 1.00 73.88 246 LEU A CA 1
ATOM 1944 C C . LEU A 1 246 ? 12.014 -11.800 -26.627 1.00 73.88 246 LEU A C 1
ATOM 1946 O O . LEU A 1 246 ? 11.860 -12.896 -26.100 1.00 73.88 246 LEU A O 1
ATOM 1950 N N . LYS A 1 247 ? 12.951 -11.617 -27.574 1.00 71.12 247 LYS A N 1
ATOM 1951 C CA . LYS A 1 247 ? 13.771 -12.728 -28.113 1.00 71.12 247 LYS A CA 1
ATOM 1952 C C . LYS A 1 247 ? 14.666 -13.404 -27.068 1.00 71.12 247 LYS A C 1
ATOM 1954 O O . LYS A 1 247 ? 15.097 -14.531 -27.294 1.00 71.12 247 LYS A O 1
ATOM 1959 N N . HIS A 1 248 ? 14.949 -12.720 -25.961 1.00 60.66 248 HIS A N 1
ATOM 1960 C CA . HIS A 1 248 ? 15.861 -13.180 -24.912 1.00 60.66 248 HIS A CA 1
ATOM 1961 C C . HIS A 1 248 ? 15.155 -13.553 -23.602 1.00 60.66 248 HIS A C 1
ATOM 1963 O O . HIS A 1 248 ? 15.794 -14.086 -22.699 1.00 60.66 248 HIS A O 1
ATOM 1969 N N . VAL A 1 249 ? 13.839 -13.339 -23.499 1.00 61.38 249 VAL A N 1
ATOM 1970 C CA . VAL A 1 249 ? 13.080 -13.700 -22.296 1.00 61.38 249 VAL A CA 1
ATOM 1971 C C . VAL A 1 249 ? 12.919 -15.220 -22.272 1.00 61.38 249 VAL A C 1
ATOM 1973 O O . VAL A 1 249 ? 12.158 -15.786 -23.054 1.00 61.38 249 VAL A O 1
ATOM 1976 N N . LYS A 1 250 ? 13.681 -15.895 -21.406 1.00 55.28 250 LYS A N 1
ATOM 1977 C CA . LYS A 1 250 ? 13.564 -17.345 -21.204 1.00 55.28 250 LYS A CA 1
ATOM 1978 C C . LYS A 1 250 ? 12.213 -17.663 -20.551 1.00 55.28 250 LYS A C 1
ATOM 1980 O O . LYS A 1 250 ? 11.854 -17.028 -19.563 1.00 55.28 250 LYS A O 1
ATOM 1985 N N . HIS A 1 251 ? 11.490 -18.618 -21.140 1.00 50.47 251 HIS A N 1
ATOM 1986 C CA . HIS A 1 251 ? 10.255 -19.196 -20.600 1.00 50.47 251 HIS A CA 1
ATOM 1987 C C . HIS A 1 251 ? 10.520 -20.067 -19.372 1.00 50.47 251 HIS A C 1
ATOM 1989 O O . HIS A 1 251 ? 11.568 -20.756 -19.364 1.00 50.47 251 HIS A O 1
#